Protein AF-A0A0V0QV59-F1 (afdb_monomer)

pLDDT: mean 85.29, std 12.3, range [49.31, 96.0]

Secondary structure (DSSP, 8-state):
-THHHHHHHHHHHHHHHHHHS---HHHHHHHHHHHHHHHHHHHHHHHH----HHHHHHHHHHHHHHHHHHHHHHHH-HHHHHHHHHHHHHHHHHHHHHHHHHHHSTT-TTGGGGTSBPPHHHHHHHT--TT-BHHHHHHHHHHHHHHHHHHHHHHHHH--TT--THHHHHHHHHS-S------HHHHHHHHHHHHHHH-

Structure (mmCIF, N/CA/C/O backbone):
data_AF-A0A0V0QV59-F1
#
_entry.id   AF-A0A0V0QV59-F1
#
loop_
_atom_site.group_PDB
_atom_site.id
_atom_site.type_symbol
_atom_site.label_atom_id
_atom_site.label_alt_id
_atom_site.label_comp_id
_atom_site.label_asym_id
_atom_site.label_entity_id
_atom_site.label_seq_id
_atom_site.pdbx_PDB_ins_code
_atom_site.Cartn_x
_atom_site.Cartn_y
_atom_site.Cartn_z
_atom_site.occupancy
_atom_site.B_iso_or_equiv
_atom_site.auth_seq_id
_atom_site.auth_comp_id
_atom_site.auth_asym_id
_atom_site.auth_atom_id
_atom_site.pdbx_PDB_model_num
ATOM 1 N N . MET A 1 1 ? 5.263 -4.874 3.093 1.00 56.69 1 MET A N 1
ATOM 2 C CA . MET A 1 1 ? 3.911 -5.433 2.876 1.00 56.69 1 MET A CA 1
ATOM 3 C C . MET A 1 1 ? 2.928 -4.511 3.566 1.00 56.69 1 MET A C 1
ATOM 5 O O . MET A 1 1 ? 2.743 -4.615 4.772 1.00 56.69 1 MET A O 1
ATOM 9 N N . ASN A 1 2 ? 2.374 -3.554 2.824 1.00 74.50 2 ASN A N 1
ATOM 10 C CA . ASN A 1 2 ? 1.573 -2.476 3.414 1.00 74.50 2 ASN A CA 1
ATOM 11 C C . ASN A 1 2 ? 0.075 -2.825 3.491 1.00 74.50 2 ASN A C 1
ATOM 13 O O . ASN A 1 2 ? -0.679 -2.081 4.094 1.00 74.50 2 ASN A O 1
ATOM 17 N N . GLY A 1 3 ? -0.358 -3.971 2.947 1.00 83.00 3 GLY A N 1
ATOM 18 C CA . GLY A 1 3 ? -1.772 -4.382 2.962 1.00 83.00 3 GLY A CA 1
ATOM 19 C C . GLY A 1 3 ? -2.282 -4.967 4.286 1.00 83.00 3 GLY A C 1
ATOM 20 O O . GLY A 1 3 ? -3.486 -5.119 4.460 1.00 83.00 3 GLY A O 1
ATOM 21 N N . ILE A 1 4 ? -1.392 -5.296 5.231 1.00 91.19 4 ILE A N 1
ATOM 22 C CA . ILE A 1 4 ? -1.778 -5.868 6.535 1.00 91.19 4 ILE A CA 1
ATOM 23 C C . ILE A 1 4 ? -2.518 -4.835 7.406 1.00 91.19 4 ILE A C 1
ATOM 25 O O . ILE A 1 4 ? -3.569 -5.185 7.948 1.00 91.19 4 ILE A O 1
ATOM 29 N N . PRO A 1 5 ? -2.028 -3.583 7.545 1.00 92.81 5 PRO A N 1
ATOM 30 C CA . PRO A 1 5 ? -2.724 -2.540 8.283 1.00 92.81 5 PRO A CA 1
ATOM 31 C C . PRO A 1 5 ? -4.208 -2.360 7.952 1.00 92.81 5 PRO A C 1
ATOM 33 O O . PRO A 1 5 ? -5.040 -2.510 8.851 1.00 92.81 5 PRO A O 1
ATOM 36 N N . GLY A 1 6 ? -4.537 -2.086 6.685 1.00 91.50 6 GLY A N 1
ATOM 37 C CA . GLY A 1 6 ? -5.918 -1.919 6.226 1.00 91.50 6 GLY A CA 1
ATOM 38 C C . GLY A 1 6 ? -6.774 -3.149 6.525 1.00 91.50 6 GLY A C 1
ATOM 39 O O . GLY A 1 6 ? -7.802 -3.034 7.189 1.00 91.50 6 GLY A O 1
ATOM 40 N N . PHE A 1 7 ? -6.288 -4.344 6.165 1.00 94.38 7 PHE A N 1
ATOM 41 C CA . PHE A 1 7 ? -7.021 -5.599 6.355 1.00 94.38 7 PHE A CA 1
ATOM 42 C C . PHE A 1 7 ? -7.373 -5.854 7.828 1.00 94.38 7 PHE A C 1
ATOM 44 O O . PHE A 1 7 ? -8.525 -6.103 8.181 1.00 94.38 7 PHE A O 1
ATOM 51 N N . ILE A 1 8 ? -6.388 -5.746 8.720 1.00 94.69 8 ILE A N 1
ATOM 52 C CA . ILE A 1 8 ? -6.584 -6.001 10.151 1.00 94.69 8 ILE A CA 1
ATOM 53 C C . ILE A 1 8 ? -7.465 -4.927 10.801 1.00 94.69 8 ILE A C 1
ATOM 55 O O . ILE A 1 8 ? -8.296 -5.246 11.656 1.00 94.69 8 ILE A O 1
ATOM 59 N N . ALA A 1 9 ? -7.314 -3.660 10.406 1.00 91.50 9 ALA A N 1
ATOM 60 C CA . ALA A 1 9 ? -8.179 -2.585 10.882 1.00 91.50 9 ALA A CA 1
ATOM 61 C C . ALA A 1 9 ? -9.638 -2.808 10.446 1.00 91.50 9 ALA A C 1
ATOM 63 O O . ALA A 1 9 ? -10.543 -2.637 11.264 1.00 91.50 9 ALA A O 1
ATOM 64 N N . GLN A 1 10 ? -9.872 -3.279 9.215 1.00 91.75 10 GLN A N 1
ATOM 65 C CA . GLN A 1 10 ? -11.205 -3.657 8.735 1.00 91.75 10 GLN A CA 1
ATOM 66 C C . GLN A 1 10 ? -11.793 -4.810 9.560 1.00 91.75 10 GLN A C 1
ATOM 68 O O . GLN A 1 10 ? -12.958 -4.742 9.943 1.00 91.75 10 GLN A O 1
ATOM 73 N N . VAL A 1 11 ? -11.009 -5.858 9.851 1.00 91.81 11 VAL A N 1
ATOM 74 C CA . VAL A 1 11 ? -11.476 -7.028 10.618 1.00 91.81 11 VAL A CA 1
ATOM 75 C C . VAL A 1 11 ? -11.883 -6.594 12.021 1.00 91.81 11 VAL A C 1
ATOM 77 O O . VAL A 1 11 ? -12.972 -6.923 12.485 1.00 91.81 11 VAL A O 1
ATOM 80 N N . ASN A 1 12 ? -11.054 -5.781 12.675 1.00 88.81 12 ASN A N 1
ATOM 81 C CA . ASN A 1 12 ? -11.378 -5.203 13.976 1.00 88.81 12 ASN A CA 1
ATOM 82 C C . ASN A 1 12 ? -12.614 -4.301 13.922 1.00 88.81 12 ASN A C 1
ATOM 84 O O . ASN A 1 12 ? -13.453 -4.350 14.824 1.00 88.81 12 ASN A O 1
ATOM 88 N N . GLY A 1 13 ? -12.748 -3.505 12.860 1.00 86.00 13 GLY A N 1
ATOM 89 C CA . GLY A 1 13 ? -13.933 -2.696 12.606 1.00 86.00 13 GLY A CA 1
ATOM 90 C C . GLY A 1 13 ? -15.198 -3.549 12.487 1.00 86.00 13 GLY A C 1
ATOM 91 O O . GLY A 1 13 ? -16.207 -3.270 13.131 1.00 86.00 13 GLY A O 1
ATOM 92 N N . HIS A 1 14 ? -15.114 -4.644 11.735 1.00 88.06 14 HIS A N 1
ATOM 93 C CA . HIS A 1 14 ? -16.203 -5.590 11.532 1.00 88.06 14 HIS A CA 1
ATOM 94 C C . HIS A 1 14 ? -16.615 -6.287 12.836 1.00 88.06 14 HIS A C 1
ATOM 96 O O . HIS A 1 14 ? -17.792 -6.277 13.191 1.00 88.06 14 HIS A O 1
ATOM 102 N N . LEU A 1 15 ? -15.658 -6.818 13.604 1.00 87.25 15 LEU A N 1
ATOM 103 C CA . LEU A 1 15 ? -15.931 -7.469 14.892 1.00 87.25 15 LEU A CA 1
ATOM 104 C C . LEU A 1 15 ? -16.593 -6.512 15.892 1.00 87.25 15 LEU A C 1
ATOM 106 O O . LEU A 1 15 ? -17.548 -6.881 16.573 1.00 87.25 15 LEU A O 1
ATOM 110 N N . ARG A 1 16 ? -16.131 -5.259 15.955 1.00 80.12 16 ARG A N 1
ATOM 111 C CA . ARG A 1 16 ? -16.754 -4.222 16.790 1.00 80.12 16 ARG A CA 1
ATOM 112 C C . ARG A 1 16 ? -18.160 -3.863 16.311 1.00 80.12 16 ARG A C 1
ATOM 114 O O . ARG A 1 16 ? -19.027 -3.644 17.151 1.00 80.12 16 ARG A O 1
ATOM 121 N N . ALA A 1 17 ? -18.403 -3.806 14.999 1.00 80.56 17 ALA A N 1
ATOM 122 C CA . ALA A 1 17 ? -19.736 -3.554 14.454 1.00 80.56 17 ALA A CA 1
ATOM 123 C C . ALA A 1 17 ? -20.731 -4.651 14.865 1.00 80.56 17 ALA A C 1
ATOM 125 O O . ALA A 1 17 ? -21.840 -4.322 15.283 1.00 80.56 17 ALA A O 1
ATOM 126 N N . LEU A 1 18 ? -20.305 -5.920 14.825 1.00 81.81 18 LEU A N 1
ATOM 127 C CA . LEU A 1 18 ? -21.095 -7.064 15.292 1.00 81.81 18 LEU A CA 1
ATOM 128 C C . LEU A 1 18 ? -21.363 -7.012 16.803 1.00 81.81 18 LEU A C 1
ATOM 130 O O . LEU A 1 18 ? -22.472 -7.308 17.235 1.00 81.81 18 LEU A O 1
ATOM 134 N N . ALA A 1 19 ? -20.361 -6.639 17.604 1.00 82.62 19 ALA A N 1
ATOM 135 C CA . ALA A 1 19 ? -20.449 -6.694 19.063 1.00 82.62 19 ALA A CA 1
ATOM 136 C C . ALA A 1 19 ? -21.134 -5.476 19.710 1.00 82.62 19 ALA A C 1
ATOM 138 O O . ALA A 1 19 ? -21.762 -5.618 20.755 1.00 82.62 19 ALA A O 1
ATOM 139 N N . LEU A 1 20 ? -20.972 -4.275 19.143 1.00 69.50 20 LEU A N 1
ATOM 140 C CA . LEU A 1 20 ? -21.318 -3.006 19.802 1.00 69.50 20 LEU A CA 1
ATOM 141 C C . LEU A 1 20 ? -22.234 -2.095 18.970 1.00 69.50 20 LEU A C 1
ATOM 143 O O . LEU A 1 20 ? -22.587 -1.018 19.444 1.00 69.50 20 LEU A O 1
ATOM 147 N N . THR A 1 21 ? -22.616 -2.485 17.745 1.00 58.16 21 THR A N 1
ATOM 148 C CA . THR A 1 21 ? -23.468 -1.691 16.831 1.00 58.16 21 THR A CA 1
ATOM 149 C C . THR A 1 21 ? -23.003 -0.231 16.693 1.00 58.16 21 THR A C 1
ATOM 151 O O . THR A 1 21 ? -23.627 0.688 17.220 1.00 58.16 21 THR A O 1
ATOM 154 N N . GLY A 1 22 ? -21.877 0.024 16.013 1.00 55.38 22 GLY A N 1
ATOM 155 C CA . GLY A 1 22 ? -21.308 1.384 16.027 1.00 55.38 22 GLY A CA 1
ATOM 156 C C . GLY A 1 22 ? -20.381 1.810 14.895 1.00 55.38 22 GLY A C 1
ATOM 157 O O . GLY A 1 22 ? -20.281 3.014 14.667 1.00 55.38 22 GLY A O 1
ATOM 158 N N . ILE A 1 23 ? -19.748 0.886 14.167 1.00 61.88 23 ILE A N 1
ATOM 159 C CA . ILE A 1 23 ? -18.812 1.254 13.095 1.00 61.88 23 ILE A CA 1
ATOM 160 C C . ILE A 1 23 ? -19.538 1.336 11.756 1.00 61.88 23 ILE A C 1
ATOM 162 O O . ILE A 1 23 ? -20.274 0.423 11.381 1.00 61.88 23 ILE A O 1
ATOM 166 N N . ASP A 1 24 ? -19.316 2.451 11.062 1.00 67.00 24 ASP A N 1
ATOM 167 C CA . ASP A 1 24 ? -19.898 2.737 9.758 1.00 67.00 24 ASP A CA 1
ATOM 168 C C . ASP A 1 24 ? -19.394 1.745 8.699 1.00 67.00 24 ASP A C 1
ATOM 170 O O . ASP A 1 24 ? -18.188 1.496 8.569 1.00 67.00 24 ASP A O 1
ATOM 174 N N . ARG A 1 25 ? -20.333 1.189 7.927 1.00 69.62 25 ARG A N 1
ATOM 175 C CA . ARG A 1 25 ? -20.072 0.292 6.791 1.00 69.62 25 ARG A CA 1
ATOM 176 C C . ARG A 1 25 ? -19.072 0.917 5.820 1.00 69.62 25 ARG A C 1
ATOM 178 O O . ARG A 1 25 ? -18.219 0.211 5.283 1.00 69.62 25 ARG A O 1
ATOM 185 N N . ASP A 1 26 ? -19.163 2.229 5.639 1.00 76.00 26 ASP A N 1
ATOM 186 C CA . ASP A 1 26 ? -18.320 2.987 4.723 1.00 76.00 26 ASP A CA 1
ATOM 187 C C . ASP A 1 26 ? -16.841 2.970 5.164 1.00 76.00 26 ASP A C 1
ATOM 189 O O . ASP A 1 26 ? -15.959 2.786 4.330 1.00 76.00 26 ASP A O 1
ATOM 193 N N . LEU A 1 27 ? -16.533 3.065 6.467 1.00 81.69 27 LEU A N 1
ATOM 194 C CA . LEU A 1 27 ? -15.142 3.009 6.948 1.00 81.69 27 LEU A CA 1
ATOM 195 C C . LEU A 1 27 ? -14.509 1.629 6.716 1.00 81.69 27 LEU A C 1
ATOM 197 O O . LEU A 1 27 ? -13.349 1.542 6.316 1.00 81.69 27 LEU A O 1
ATOM 201 N N . ILE A 1 28 ? -15.268 0.551 6.944 1.00 85.94 28 ILE A N 1
ATOM 202 C CA . ILE A 1 28 ? -14.800 -0.821 6.685 1.00 85.94 28 ILE A CA 1
ATOM 203 C C . ILE A 1 28 ? -14.493 -1.001 5.197 1.00 85.94 28 ILE A C 1
ATOM 205 O O . ILE A 1 28 ? -13.459 -1.572 4.860 1.00 85.94 28 ILE A O 1
ATOM 209 N N . TYR A 1 29 ? -15.358 -0.482 4.321 1.00 85.62 29 TYR A N 1
ATOM 210 C CA . TYR A 1 29 ? -15.143 -0.505 2.877 1.00 85.62 29 TYR A CA 1
ATOM 211 C C . TYR A 1 29 ? -13.821 0.175 2.497 1.00 85.62 29 TYR A C 1
ATOM 213 O O . TYR A 1 29 ? -12.998 -0.424 1.817 1.00 85.62 29 TYR A O 1
ATOM 221 N N . TYR A 1 30 ? -13.557 1.376 3.009 1.00 86.94 30 TYR A N 1
ATOM 222 C CA . TYR A 1 30 ? -12.321 2.105 2.716 1.00 86.94 30 TYR A CA 1
ATOM 223 C C . TYR A 1 30 ? -11.047 1.405 3.217 1.00 86.94 30 TYR A C 1
ATOM 225 O O . TYR A 1 30 ? -10.026 1.418 2.534 1.00 86.94 30 TYR A O 1
ATOM 233 N N . LEU A 1 31 ? -11.100 0.751 4.381 1.00 89.88 31 LEU A N 1
ATOM 234 C CA . LEU A 1 31 ? -9.984 -0.058 4.892 1.00 89.88 31 LEU A CA 1
ATOM 235 C C . LEU A 1 31 ? -9.747 -1.321 4.051 1.00 89.88 31 LEU A C 1
ATOM 237 O O . LEU A 1 31 ? -8.605 -1.756 3.892 1.00 89.88 31 LEU A O 1
ATOM 241 N N . GLN A 1 32 ? -10.816 -1.886 3.488 1.00 89.69 32 GLN A N 1
ATOM 242 C CA . GLN A 1 32 ? -10.729 -2.993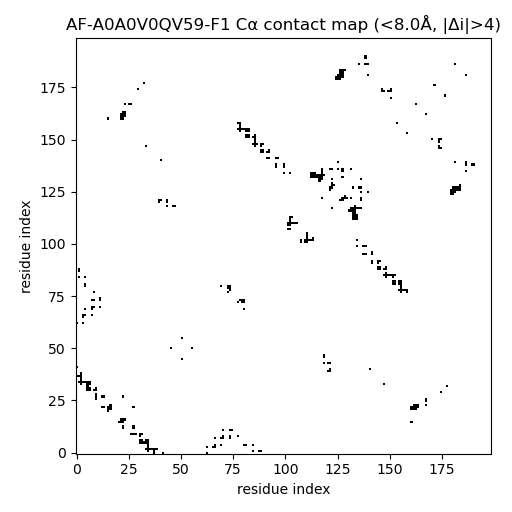 2.543 1.00 89.69 32 GLN A CA 1
ATOM 243 C C . GLN A 1 32 ? -10.120 -2.557 1.213 1.00 89.69 32 GLN A C 1
ATOM 245 O O . GLN A 1 32 ? -9.246 -3.248 0.698 1.00 89.69 32 GLN A O 1
ATOM 250 N N . GLU A 1 33 ? -10.529 -1.406 0.680 1.00 87.50 33 GLU A N 1
ATOM 251 C CA . GLU A 1 33 ? -9.941 -0.829 -0.534 1.00 87.50 33 GLU A CA 1
ATOM 252 C C . GLU A 1 33 ? -8.438 -0.565 -0.361 1.00 87.50 33 GLU A C 1
ATOM 254 O O . GLU A 1 33 ? -7.646 -0.892 -1.243 1.00 87.50 33 GLU A O 1
ATOM 259 N N . GLU A 1 34 ? -8.016 -0.060 0.805 1.00 90.19 34 GLU A N 1
ATOM 260 C CA . GLU A 1 34 ? -6.594 0.066 1.148 1.00 90.19 34 GLU A CA 1
ATOM 261 C C . GLU A 1 34 ? -5.868 -1.289 1.053 1.00 90.19 34 GLU A C 1
ATOM 263 O O . GLU A 1 34 ? -4.820 -1.397 0.411 1.00 90.19 34 GLU A O 1
ATOM 268 N N . ALA A 1 35 ? -6.427 -2.342 1.656 1.00 92.00 35 ALA A N 1
ATOM 269 C CA . ALA A 1 35 ? -5.827 -3.674 1.637 1.00 92.00 35 ALA A CA 1
ATOM 270 C C . ALA A 1 35 ? -5.765 -4.279 0.223 1.00 92.00 35 ALA A C 1
ATOM 272 O O . ALA A 1 35 ? -4.733 -4.832 -0.173 1.00 92.00 35 ALA A O 1
ATOM 273 N N . GLU A 1 36 ? -6.848 -4.155 -0.546 1.00 89.75 36 GLU A N 1
ATOM 274 C CA . GLU A 1 36 ? -6.948 -4.650 -1.919 1.00 89.75 36 GLU A CA 1
ATOM 275 C C . GLU A 1 36 ? -5.969 -3.935 -2.851 1.00 89.75 36 GLU A C 1
ATOM 277 O O 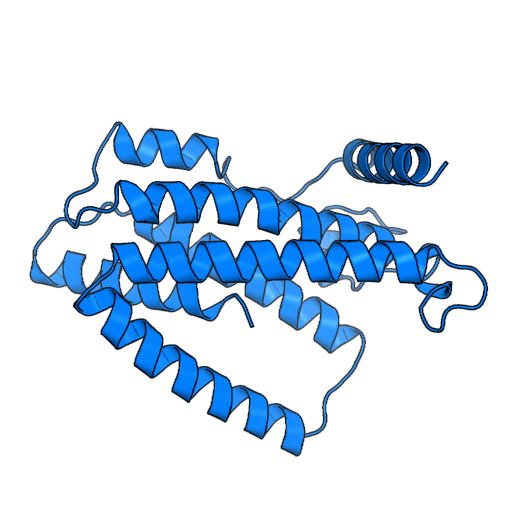. GLU A 1 36 ? -5.271 -4.589 -3.629 1.00 89.75 36 GLU A O 1
ATOM 282 N N . ASN A 1 37 ? -5.822 -2.616 -2.715 1.00 90.56 37 ASN A N 1
ATOM 283 C CA . ASN A 1 37 ? -4.856 -1.845 -3.487 1.00 90.56 37 ASN A CA 1
ATOM 284 C C . ASN A 1 37 ? -3.419 -2.356 -3.270 1.00 90.56 37 ASN A C 1
ATOM 286 O O . ASN A 1 37 ? -2.704 -2.664 -4.227 1.00 90.56 37 ASN A O 1
ATOM 290 N N . GLN A 1 38 ? -3.019 -2.564 -2.014 1.00 90.88 38 GLN A N 1
ATOM 291 C CA . GLN A 1 38 ? -1.689 -3.092 -1.695 1.00 90.88 38 GLN A CA 1
ATOM 292 C C . GLN A 1 38 ? -1.503 -4.550 -2.147 1.00 90.88 38 GLN A C 1
ATOM 294 O O . GLN A 1 38 ? -0.383 -4.968 -2.462 1.00 90.88 38 GLN A O 1
ATOM 299 N N . ARG A 1 39 ? -2.582 -5.345 -2.212 1.00 90.81 39 ARG A N 1
ATOM 300 C CA . ARG A 1 39 ? -2.552 -6.700 -2.784 1.00 90.81 39 ARG A CA 1
ATOM 301 C C . ARG A 1 39 ? -2.291 -6.659 -4.289 1.00 90.81 39 ARG A C 1
ATOM 303 O O . ARG A 1 39 ? -1.513 -7.476 -4.779 1.00 90.81 39 ARG A O 1
ATOM 310 N N . VAL A 1 40 ? -2.880 -5.706 -5.012 1.00 90.31 40 VAL A N 1
ATOM 311 C CA . VAL A 1 40 ? -2.593 -5.498 -6.440 1.00 90.31 40 VAL A CA 1
ATOM 312 C C . VAL A 1 40 ? -1.129 -5.120 -6.652 1.00 90.31 40 VAL A C 1
ATOM 314 O O . VAL A 1 40 ? -0.504 -5.676 -7.556 1.00 90.31 40 VAL A O 1
ATOM 317 N N . HIS A 1 41 ? -0.540 -4.269 -5.800 1.00 90.88 41 HIS A N 1
ATOM 318 C CA . HIS A 1 41 ? 0.901 -3.964 -5.868 1.00 90.88 41 HIS A CA 1
ATOM 319 C C . HIS A 1 41 ? 1.733 -5.240 -5.744 1.00 90.88 41 HIS A C 1
ATOM 321 O O . HIS A 1 41 ? 2.584 -5.510 -6.588 1.00 90.88 41 HIS A O 1
ATOM 327 N N . LEU A 1 42 ? 1.449 -6.065 -4.731 1.00 90.62 42 LEU A N 1
ATOM 328 C CA . LEU A 1 42 ? 2.152 -7.329 -4.517 1.00 90.62 42 LEU A CA 1
ATOM 329 C C . LEU A 1 42 ? 2.050 -8.255 -5.736 1.00 90.62 42 LEU A C 1
ATOM 331 O O . LEU A 1 42 ? 3.072 -8.760 -6.191 1.00 90.62 42 LEU A O 1
ATOM 335 N N . ILE A 1 43 ? 0.844 -8.476 -6.263 1.00 90.44 43 ILE A N 1
ATOM 336 C CA . ILE A 1 43 ? 0.633 -9.379 -7.406 1.00 90.44 43 ILE A CA 1
ATOM 337 C C . ILE A 1 43 ? 1.345 -8.853 -8.654 1.00 90.44 43 ILE A C 1
ATOM 339 O O . ILE A 1 43 ? 2.003 -9.628 -9.339 1.00 90.44 43 ILE A O 1
ATOM 343 N N . SER A 1 44 ? 1.315 -7.538 -8.881 1.00 91.25 44 SER A N 1
ATOM 344 C CA . SER A 1 44 ? 2.047 -6.894 -9.978 1.00 91.25 44 SER A CA 1
ATOM 345 C C . SER A 1 44 ? 3.544 -7.221 -9.929 1.00 91.25 44 SER A C 1
ATOM 347 O O . SER A 1 44 ? 4.139 -7.587 -10.935 1.00 91.25 44 SER A O 1
ATOM 349 N N . TYR A 1 45 ? 4.167 -7.165 -8.749 1.00 90.38 45 TYR A N 1
ATOM 350 C CA . TYR A 1 45 ? 5.585 -7.514 -8.611 1.00 90.38 45 TYR A CA 1
ATOM 351 C C . TYR A 1 45 ? 5.861 -9.022 -8.698 1.00 90.38 45 TYR A C 1
ATOM 353 O O . TYR A 1 45 ? 6.935 -9.418 -9.153 1.00 90.38 45 TYR A O 1
ATOM 361 N N . LEU A 1 46 ? 4.916 -9.871 -8.284 1.00 89.19 46 LEU A N 1
ATOM 362 C CA . LEU A 1 46 ? 5.041 -11.326 -8.420 1.00 89.19 46 LEU A CA 1
ATOM 363 C C . LEU A 1 46 ? 4.996 -11.780 -9.883 1.00 89.19 46 LEU A C 1
ATOM 365 O O . LEU A 1 46 ? 5.672 -12.752 -10.221 1.00 89.19 46 LEU A O 1
ATOM 369 N N . ASP A 1 47 ? 4.261 -11.065 -10.738 1.00 88.00 47 ASP A N 1
ATOM 370 C CA . ASP A 1 47 ? 4.243 -11.311 -12.185 1.00 88.00 47 ASP A CA 1
ATOM 371 C C . ASP A 1 47 ? 5.605 -11.014 -12.835 1.00 88.00 47 ASP A C 1
ATOM 373 O O . ASP A 1 47 ? 5.981 -11.671 -13.803 1.00 88.00 47 ASP A O 1
ATOM 377 N N . LEU A 1 48 ? 6.378 -10.073 -12.280 1.00 87.88 48 LEU A N 1
ATOM 378 C CA . LEU A 1 48 ? 7.727 -9.747 -12.762 1.00 87.88 48 LEU A CA 1
ATOM 379 C C . LEU A 1 48 ? 8.779 -10.741 -12.286 1.00 87.88 48 LEU A C 1
ATOM 381 O O . LEU A 1 48 ? 9.746 -11.034 -12.988 1.00 87.88 48 LEU A O 1
ATOM 385 N N . LYS A 1 49 ? 8.626 -11.247 -11.062 1.00 86.88 49 LYS A N 1
ATOM 386 C CA . LYS A 1 49 ? 9.591 -12.164 -10.469 1.00 86.88 49 LYS A CA 1
ATOM 387 C C . LYS A 1 49 ? 8.890 -13.186 -9.607 1.00 86.88 49 LYS A C 1
ATOM 389 O O . LYS A 1 49 ? 8.318 -12.858 -8.573 1.00 86.88 49 LYS A O 1
ATOM 394 N N . ASN A 1 50 ? 9.059 -14.451 -9.971 1.00 86.69 50 ASN A N 1
ATOM 395 C CA . ASN A 1 50 ? 8.547 -15.559 -9.187 1.00 86.69 50 ASN A CA 1
ATOM 396 C C . ASN A 1 50 ? 9.485 -15.862 -7.995 1.00 86.69 50 ASN A C 1
ATOM 398 O O . ASN A 1 50 ? 10.608 -16.331 -8.208 1.00 86.69 50 ASN A O 1
ATOM 402 N N . PRO A 1 51 ? 9.075 -15.609 -6.738 1.00 88.50 51 PRO A N 1
ATOM 403 C CA . PRO A 1 51 ? 9.913 -15.900 -5.584 1.00 88.50 51 PRO A CA 1
ATOM 404 C C . PRO A 1 51 ? 9.984 -17.400 -5.284 1.00 88.50 51 PRO A C 1
ATOM 406 O O . PRO A 1 51 ? 9.012 -18.139 -5.474 1.00 88.50 51 PRO A O 1
ATOM 409 N N . SER A 1 52 ? 11.114 -17.830 -4.714 1.00 93.38 52 SER A N 1
ATOM 410 C CA . SER A 1 52 ? 11.316 -19.209 -4.260 1.00 93.38 52 SER A CA 1
ATOM 411 C C . SER A 1 52 ? 10.326 -19.610 -3.159 1.00 93.38 52 SER A C 1
ATOM 413 O O . SER A 1 52 ? 9.808 -18.767 -2.422 1.00 93.38 52 SER A O 1
ATOM 415 N N . GLN A 1 53 ? 10.088 -20.916 -3.004 1.00 92.69 53 GLN A N 1
ATOM 416 C CA . GLN A 1 53 ? 9.214 -21.448 -1.949 1.00 92.69 53 GLN A CA 1
ATOM 417 C C . GLN A 1 53 ? 9.671 -21.018 -0.550 1.00 92.69 53 GLN A C 1
ATOM 419 O O . GLN A 1 53 ? 8.848 -20.620 0.266 1.00 92.69 53 GLN A O 1
ATOM 424 N N . PHE A 1 54 ? 10.984 -21.008 -0.302 1.00 94.56 54 PHE A N 1
ATOM 425 C CA . PHE A 1 54 ? 11.542 -20.526 0.960 1.00 94.56 54 PHE A CA 1
ATOM 426 C C . PHE A 1 54 ? 11.186 -19.056 1.224 1.00 94.56 54 PHE A C 1
ATOM 428 O O . PHE A 1 54 ? 10.707 -18.717 2.306 1.00 94.56 54 PHE A O 1
ATOM 435 N N . PHE A 1 55 ? 11.348 -18.184 0.223 1.00 91.88 55 PHE A N 1
ATOM 436 C CA . PHE A 1 55 ? 10.997 -16.770 0.362 1.00 91.88 55 PHE A CA 1
ATOM 437 C C . PHE A 1 55 ? 9.494 -16.575 0.599 1.00 91.88 55 PHE A C 1
ATOM 439 O O . PHE A 1 55 ? 9.100 -15.783 1.451 1.00 91.88 55 PHE A O 1
ATOM 446 N N . ARG A 1 56 ? 8.645 -17.347 -0.090 1.00 91.56 56 ARG A N 1
ATOM 447 C CA . ARG A 1 56 ? 7.190 -17.350 0.133 1.00 91.56 56 ARG A CA 1
ATOM 448 C C . ARG A 1 56 ? 6.833 -17.760 1.567 1.00 91.56 56 ARG A C 1
ATOM 450 O O . ARG A 1 56 ? 6.006 -17.100 2.189 1.00 91.56 56 ARG A O 1
ATOM 457 N N . SER A 1 57 ? 7.483 -18.783 2.123 1.00 94.00 57 SER A N 1
ATOM 458 C CA . SER A 1 57 ? 7.279 -19.188 3.522 1.00 94.00 57 SER A CA 1
ATOM 459 C C . SER A 1 57 ? 7.683 -18.087 4.507 1.00 94.00 57 SER A C 1
ATOM 461 O O . SER A 1 57 ? 6.946 -17.809 5.452 1.00 94.00 57 SER A O 1
ATOM 463 N N . MET A 1 58 ? 8.804 -17.403 4.256 1.00 94.06 58 MET A N 1
ATOM 464 C CA . MET A 1 58 ? 9.244 -16.263 5.071 1.00 94.06 58 MET A CA 1
ATOM 465 C C . MET A 1 58 ? 8.249 -15.098 5.025 1.00 94.06 58 MET A C 1
ATOM 467 O O . MET A 1 58 ? 7.960 -14.486 6.055 1.00 94.06 58 MET A O 1
ATOM 471 N N . ILE A 1 59 ? 7.682 -14.812 3.851 1.00 90.94 59 ILE A N 1
ATOM 472 C CA . ILE A 1 59 ? 6.617 -13.816 3.677 1.00 90.94 59 ILE A CA 1
ATOM 473 C C . ILE A 1 59 ? 5.398 -14.177 4.530 1.00 90.94 59 ILE A C 1
ATOM 475 O O . ILE A 1 59 ? 4.903 -13.328 5.267 1.00 90.94 59 ILE A O 1
ATOM 479 N N . ILE A 1 60 ? 4.920 -15.422 4.463 1.00 92.25 60 ILE A N 1
ATOM 480 C CA . ILE A 1 60 ? 3.746 -15.870 5.229 1.00 92.25 60 ILE A CA 1
ATOM 481 C C . ILE A 1 60 ? 4.006 -15.744 6.732 1.00 92.25 60 ILE A C 1
ATOM 483 O O . ILE A 1 60 ? 3.178 -15.190 7.457 1.00 92.25 60 ILE A O 1
ATOM 487 N N . PHE A 1 61 ? 5.164 -16.213 7.197 1.00 94.75 61 PHE A N 1
ATOM 488 C CA . PHE A 1 61 ? 5.531 -16.155 8.609 1.00 94.75 61 PHE A CA 1
ATOM 489 C C . PHE A 1 61 ? 5.614 -14.711 9.121 1.00 94.75 61 PHE A C 1
ATOM 491 O O . PHE A 1 61 ? 4.947 -14.356 10.094 1.00 94.75 61 PHE A O 1
ATOM 498 N N . SER A 1 62 ? 6.374 -13.856 8.431 1.00 93.44 62 SER A N 1
ATOM 499 C CA . SER A 1 62 ? 6.521 -12.441 8.796 1.00 93.44 62 SER A CA 1
ATOM 500 C C . SER A 1 62 ? 5.195 -11.680 8.743 1.00 93.44 62 SER A C 1
ATOM 502 O O . SER A 1 62 ? 4.909 -10.898 9.647 1.00 93.44 62 SER A O 1
ATOM 504 N N . SER A 1 63 ? 4.346 -11.963 7.750 1.00 92.19 63 SER A N 1
ATOM 505 C CA . SER A 1 63 ? 3.005 -11.373 7.640 1.00 92.19 63 SER A CA 1
ATOM 506 C C . SER A 1 63 ? 2.093 -11.799 8.782 1.00 92.19 63 SER A C 1
ATOM 508 O O . SER A 1 63 ? 1.371 -10.972 9.329 1.00 92.19 63 SER A O 1
ATOM 510 N N . SER A 1 64 ? 2.139 -13.076 9.166 1.00 93.75 64 SER A N 1
ATOM 511 C CA . SER A 1 64 ? 1.339 -13.612 10.272 1.00 93.75 64 SER A CA 1
ATOM 512 C C . SER A 1 64 ? 1.746 -12.969 11.594 1.00 93.75 64 SER A C 1
ATOM 514 O O . SER A 1 64 ? 0.896 -12.521 12.362 1.00 93.75 64 SER A O 1
ATOM 516 N N . PHE A 1 65 ? 3.056 -12.852 11.821 1.00 94.75 65 PHE A N 1
ATOM 517 C CA . PHE A 1 65 ? 3.610 -12.164 12.978 1.00 94.75 65 PHE A CA 1
ATOM 518 C C . PHE A 1 65 ? 3.180 -10.692 12.995 1.00 94.75 65 PHE A C 1
ATOM 520 O O . PHE A 1 65 ? 2.538 -10.251 13.945 1.00 94.75 65 PHE A O 1
ATOM 527 N N . GLN A 1 66 ? 3.445 -9.939 11.923 1.00 92.94 66 GLN A N 1
ATOM 528 C CA . GLN A 1 66 ? 3.061 -8.528 11.823 1.00 92.94 66 GLN A CA 1
ATOM 529 C C . GLN A 1 66 ? 1.551 -8.328 12.013 1.00 92.94 66 GLN A C 1
ATOM 531 O O . GLN A 1 66 ? 1.141 -7.422 12.739 1.00 92.94 66 GLN A O 1
ATOM 536 N N . GLY A 1 67 ? 0.729 -9.182 11.399 1.00 94.38 67 GLY A N 1
ATOM 537 C CA . GLY A 1 67 ? -0.726 -9.149 11.518 1.00 94.38 67 GLY A CA 1
ATOM 538 C C . GLY A 1 67 ? -1.199 -9.341 12.953 1.00 94.38 67 GLY A C 1
ATOM 539 O O . GLY A 1 67 ? -2.037 -8.572 13.417 1.00 94.38 67 GLY A O 1
ATOM 540 N N . PHE A 1 68 ? -0.616 -10.293 13.687 1.00 95.62 68 PHE A N 1
ATOM 541 C CA . PHE A 1 68 ? -0.945 -10.530 15.092 1.00 95.62 68 PHE A CA 1
ATOM 542 C C . PHE A 1 68 ? -0.651 -9.308 15.978 1.00 95.62 68 PHE A C 1
ATOM 544 O O . PHE A 1 68 ? -1.529 -8.849 16.709 1.00 95.62 68 PHE A O 1
ATOM 551 N N . PHE A 1 69 ? 0.545 -8.717 15.882 1.00 94.69 69 PHE A N 1
ATOM 552 C CA . PHE A 1 69 ? 0.875 -7.523 16.675 1.00 94.69 69 PHE A CA 1
ATOM 553 C C . PHE A 1 69 ? 0.021 -6.320 16.286 1.00 94.69 69 PHE A C 1
ATOM 555 O O . PHE A 1 69 ? -0.464 -5.593 17.155 1.00 94.69 69 PHE A O 1
ATOM 562 N N . TYR A 1 70 ? -0.205 -6.118 14.988 1.00 94.81 70 TYR A N 1
ATOM 563 C CA . TYR A 1 70 ? -1.030 -5.017 14.510 1.00 94.81 70 TYR A CA 1
ATOM 564 C C . TYR A 1 70 ? -2.502 -5.178 14.925 1.00 94.81 70 TYR A C 1
ATOM 566 O O . TYR A 1 70 ? -3.171 -4.187 15.221 1.00 94.81 70 TYR A O 1
ATOM 574 N N . PHE A 1 71 ? -2.995 -6.416 15.024 1.00 94.94 71 PHE A N 1
ATOM 575 C CA . PHE A 1 71 ? -4.324 -6.726 15.550 1.00 94.94 71 PHE A CA 1
ATOM 576 C C . PHE A 1 71 ? -4.461 -6.300 17.011 1.00 94.94 71 PHE A C 1
ATOM 578 O O . PHE A 1 71 ? -5.396 -5.568 17.337 1.00 94.94 71 PHE A O 1
ATOM 585 N N . LEU A 1 72 ? -3.494 -6.661 17.865 1.00 95.69 72 LEU A N 1
ATOM 586 C CA . LEU A 1 72 ? -3.470 -6.231 19.267 1.00 95.69 72 LEU A CA 1
ATOM 587 C C . LEU A 1 72 ? -3.397 -4.703 19.388 1.00 95.69 72 LEU A C 1
ATOM 589 O O . LEU A 1 72 ? -4.179 -4.105 20.129 1.00 95.69 72 LEU A O 1
ATOM 593 N N . ILE A 1 73 ? -2.519 -4.055 18.615 1.00 94.94 73 ILE A N 1
ATOM 594 C CA . ILE A 1 73 ? -2.418 -2.589 18.584 1.00 94.94 73 ILE A CA 1
ATOM 595 C C . ILE A 1 73 ? -3.765 -1.965 18.212 1.00 94.94 73 ILE A C 1
ATOM 597 O O . ILE A 1 73 ? -4.180 -1.019 18.868 1.00 94.94 73 ILE A O 1
ATOM 601 N N . ASN A 1 74 ? -4.485 -2.488 17.219 1.00 90.94 74 ASN A N 1
ATOM 602 C CA . ASN A 1 74 ? -5.779 -1.923 16.829 1.00 90.94 74 ASN A CA 1
ATOM 603 C C . ASN A 1 74 ? -6.907 -2.155 17.845 1.00 90.94 74 ASN A C 1
ATOM 605 O O . ASN A 1 74 ? -7.857 -1.370 17.913 1.00 90.94 74 ASN A O 1
ATOM 609 N N . ILE A 1 75 ? -6.831 -3.216 18.649 1.00 90.44 75 ILE A N 1
ATOM 610 C CA . ILE A 1 75 ? -7.790 -3.433 19.736 1.00 90.44 75 ILE A CA 1
ATOM 611 C C . ILE A 1 75 ? -7.586 -2.392 20.838 1.00 90.44 75 ILE A C 1
ATOM 613 O O . ILE A 1 75 ? -8.550 -1.737 21.244 1.00 90.44 75 ILE A O 1
ATOM 617 N N . PHE A 1 76 ? -6.347 -2.226 21.304 1.00 91.94 76 PHE A N 1
ATOM 618 C CA . PHE A 1 76 ? -6.049 -1.400 22.476 1.00 91.94 76 PHE A CA 1
ATOM 619 C C . PHE A 1 76 ? -5.798 0.074 22.137 1.00 91.94 76 PHE A C 1
ATOM 621 O O . PHE A 1 76 ? -6.158 0.961 22.904 1.00 91.94 76 PHE A O 1
ATOM 628 N N . MET A 1 77 ? -5.185 0.351 20.987 1.00 93.44 77 MET A N 1
ATOM 629 C CA . MET A 1 77 ? -4.709 1.671 20.565 1.00 93.44 77 MET A CA 1
ATOM 630 C C . MET A 1 77 ? -4.937 1.901 19.054 1.00 93.44 77 MET A C 1
ATOM 632 O O . MET A 1 77 ? -3.979 2.093 18.301 1.00 93.44 77 MET A O 1
ATOM 636 N N . PRO A 1 78 ? -6.193 1.938 18.571 1.00 91.00 78 PRO A N 1
ATOM 637 C CA . PRO A 1 78 ? -6.493 2.049 17.136 1.00 91.00 78 PRO A CA 1
ATOM 638 C C . PRO A 1 78 ? -5.900 3.303 16.477 1.00 91.00 78 PRO A C 1
ATOM 640 O O . PRO A 1 78 ? -5.342 3.231 15.383 1.00 91.00 78 PRO A O 1
ATOM 643 N N . LYS A 1 79 ? -5.904 4.445 17.180 1.00 93.62 79 LYS A N 1
ATOM 644 C CA . LYS A 1 79 ? -5.235 5.677 16.722 1.00 93.62 79 LYS A CA 1
ATOM 645 C C . LYS A 1 79 ? -3.737 5.473 16.473 1.00 93.62 79 LYS A C 1
ATOM 647 O O . LYS A 1 79 ? -3.198 5.995 15.502 1.00 93.62 79 LYS A O 1
ATOM 652 N N . LEU A 1 80 ? -3.057 4.709 17.333 1.00 95.44 80 LEU A N 1
ATOM 653 C CA . LEU A 1 80 ? -1.644 4.381 17.141 1.00 95.44 80 LEU A CA 1
ATOM 654 C C . LEU A 1 80 ? -1.454 3.470 15.924 1.00 95.44 80 LEU A C 1
ATOM 656 O O . LEU A 1 80 ? -0.533 3.707 15.149 1.00 95.44 80 LEU A O 1
ATOM 660 N N . GLY A 1 81 ? -2.341 2.489 15.725 1.00 95.00 81 GLY A N 1
ATOM 661 C CA . GLY A 1 81 ? -2.346 1.634 14.534 1.00 95.00 81 GLY A CA 1
ATOM 662 C C . GLY A 1 81 ? -2.352 2.454 13.241 1.00 95.00 81 GLY A C 1
ATOM 663 O O . GLY A 1 81 ? -1.444 2.320 12.424 1.00 95.00 81 GLY A O 1
ATOM 664 N N . HIS A 1 82 ? -3.291 3.393 13.111 1.00 94.81 82 HIS A N 1
ATOM 665 C CA . HIS A 1 82 ? -3.364 4.274 11.942 1.00 94.81 82 HIS A CA 1
ATOM 666 C C . HIS A 1 82 ? -2.136 5.188 11.788 1.00 94.81 82 HIS A C 1
ATOM 668 O O . HIS A 1 82 ? -1.628 5.353 10.681 1.00 94.81 82 HIS A O 1
ATOM 674 N N . LYS A 1 83 ? -1.564 5.714 12.879 1.00 95.81 83 LYS A N 1
ATOM 675 C CA . LYS A 1 83 ? -0.291 6.463 12.805 1.00 95.81 83 LYS A CA 1
ATOM 676 C C . LYS A 1 83 ? 0.869 5.597 12.301 1.00 95.81 83 LYS A C 1
ATOM 678 O O . LYS A 1 83 ? 1.681 6.063 11.505 1.00 95.81 83 LYS A O 1
ATOM 683 N N . ILE A 1 84 ? 0.942 4.336 12.734 1.00 95.31 84 ILE A N 1
ATOM 684 C CA . ILE A 1 84 ? 1.937 3.375 12.238 1.00 95.31 84 ILE A CA 1
ATOM 685 C C . ILE A 1 84 ? 1.723 3.123 10.742 1.00 95.31 84 ILE A C 1
ATOM 687 O O . ILE A 1 84 ? 2.688 3.179 9.983 1.00 95.31 84 ILE A O 1
ATOM 691 N N . ALA A 1 85 ? 0.479 2.905 10.306 1.00 94.75 85 ALA A N 1
ATOM 692 C CA . ALA A 1 85 ? 0.148 2.718 8.895 1.00 94.75 85 ALA A CA 1
ATOM 693 C C . ALA A 1 85 ? 0.581 3.920 8.042 1.00 94.75 85 ALA A C 1
ATOM 695 O O . ALA A 1 85 ? 1.293 3.745 7.055 1.00 94.75 85 ALA A O 1
ATOM 696 N N . ALA A 1 86 ? 0.264 5.148 8.469 1.00 94.81 86 ALA A N 1
ATOM 697 C CA . ALA A 1 86 ? 0.703 6.364 7.784 1.00 94.81 86 ALA A CA 1
ATOM 698 C C . ALA A 1 86 ? 2.235 6.421 7.624 1.00 94.81 86 ALA A C 1
ATOM 700 O O . ALA A 1 86 ? 2.735 6.719 6.540 1.00 94.81 86 ALA A O 1
ATOM 701 N N . ASN A 1 87 ? 2.990 6.062 8.665 1.00 95.12 87 ASN A N 1
ATOM 702 C CA . ASN A 1 87 ? 4.453 6.018 8.604 1.00 95.12 87 ASN A CA 1
ATOM 703 C C . ASN A 1 87 ? 4.991 4.928 7.661 1.00 95.12 87 ASN A C 1
ATOM 705 O O . ASN A 1 87 ? 6.043 5.121 7.049 1.00 95.12 87 ASN A O 1
ATOM 709 N N . LEU A 1 88 ? 4.300 3.793 7.525 1.00 94.12 88 LEU A N 1
ATOM 710 C CA . LEU A 1 88 ? 4.650 2.764 6.539 1.00 94.12 88 LEU A CA 1
ATOM 711 C C . LEU A 1 88 ? 4.438 3.278 5.109 1.00 94.12 88 LEU A C 1
ATOM 713 O O . LEU A 1 88 ? 5.299 3.073 4.254 1.00 94.12 88 LEU A O 1
ATOM 717 N N . TYR A 1 89 ? 3.352 4.013 4.861 1.00 93.88 89 TYR A N 1
ATOM 718 C CA . TYR A 1 89 ? 3.091 4.627 3.557 1.00 93.88 89 TYR A CA 1
ATOM 719 C C . TYR A 1 89 ? 4.088 5.742 3.208 1.00 93.88 89 TYR A C 1
ATOM 721 O O . TYR A 1 89 ? 4.564 5.796 2.075 1.00 93.88 89 TYR A O 1
ATOM 729 N N . ILE A 1 90 ? 4.495 6.572 4.178 1.00 94.94 90 ILE A N 1
ATOM 730 C CA . ILE A 1 90 ? 5.566 7.574 3.996 1.00 94.94 90 ILE A CA 1
ATOM 731 C C . ILE A 1 90 ? 6.883 6.897 3.592 1.00 94.94 90 ILE A C 1
ATOM 733 O O . ILE A 1 90 ? 7.562 7.341 2.665 1.00 94.94 90 ILE A O 1
ATOM 737 N N . GLN A 1 91 ? 7.241 5.794 4.254 1.00 94.31 91 GLN A N 1
ATOM 738 C CA . GLN A 1 91 ? 8.411 5.001 3.868 1.00 94.31 91 GLN A CA 1
ATOM 739 C C . GLN A 1 91 ? 8.259 4.411 2.460 1.00 94.31 91 GLN A C 1
ATOM 741 O O . GLN A 1 91 ? 9.227 4.402 1.703 1.00 94.31 91 GLN A O 1
ATOM 746 N N . GLY A 1 92 ? 7.050 3.984 2.086 1.00 93.19 92 GLY A N 1
ATOM 747 C CA . GLY A 1 92 ? 6.712 3.560 0.728 1.00 93.19 92 GLY A CA 1
ATOM 748 C C . GLY A 1 92 ? 7.001 4.639 -0.316 1.00 93.19 92 GLY A C 1
ATOM 749 O O . GLY A 1 92 ? 7.706 4.359 -1.283 1.00 93.19 92 GLY A O 1
ATOM 750 N N . ILE A 1 93 ? 6.549 5.881 -0.097 1.00 93.56 93 ILE A N 1
ATOM 751 C CA . ILE A 1 93 ? 6.858 7.015 -0.989 1.00 93.56 93 ILE A CA 1
ATOM 752 C C . ILE A 1 93 ? 8.365 7.179 -1.163 1.00 93.56 93 ILE A C 1
ATOM 754 O O . ILE A 1 93 ? 8.839 7.224 -2.293 1.00 93.56 93 ILE A O 1
ATOM 758 N N . ASN A 1 94 ? 9.121 7.202 -0.062 1.00 94.06 94 ASN A N 1
ATOM 759 C CA . ASN A 1 94 ? 10.575 7.362 -0.121 1.00 94.06 94 ASN A CA 1
ATOM 760 C C . ASN A 1 94 ? 11.251 6.242 -0.929 1.00 94.06 94 ASN A C 1
ATOM 762 O O . ASN A 1 94 ? 12.224 6.494 -1.641 1.00 94.06 94 ASN A O 1
ATOM 766 N N . THR A 1 95 ? 10.755 5.009 -0.823 1.00 95.00 95 THR A N 1
ATOM 767 C CA . THR A 1 95 ? 11.246 3.870 -1.609 1.00 95.00 95 THR A CA 1
ATOM 768 C C . THR A 1 95 ? 10.924 4.033 -3.092 1.00 95.00 95 THR A C 1
ATOM 770 O O . THR A 1 95 ? 11.813 3.860 -3.922 1.00 95.00 95 THR A O 1
ATOM 773 N N . TYR A 1 96 ? 9.695 4.417 -3.442 1.00 94.94 96 TYR A N 1
ATOM 774 C CA . TYR A 1 96 ? 9.313 4.611 -4.841 1.00 94.94 96 TYR A CA 1
ATOM 775 C C . TYR A 1 96 ? 9.989 5.829 -5.477 1.00 94.94 96 TYR A C 1
ATOM 777 O O . TYR A 1 96 ? 10.389 5.752 -6.632 1.00 94.94 96 TYR A O 1
ATOM 785 N N . ASP A 1 97 ? 10.212 6.912 -4.730 1.00 95.44 97 ASP A N 1
ATOM 786 C CA . ASP A 1 97 ? 10.998 8.062 -5.193 1.00 95.44 97 ASP A CA 1
ATOM 787 C C . ASP A 1 97 ? 12.432 7.661 -5.556 1.00 95.44 97 ASP A C 1
ATOM 789 O O . ASP A 1 97 ? 12.967 8.092 -6.578 1.00 95.44 97 ASP A O 1
ATOM 793 N N . LYS A 1 98 ? 13.063 6.807 -4.740 1.00 95.44 98 LYS A N 1
ATOM 794 C CA . LYS A 1 98 ? 14.390 6.253 -5.047 1.00 95.44 98 LYS A CA 1
ATOM 795 C C . LYS A 1 98 ? 14.348 5.345 -6.271 1.00 95.44 98 LYS A C 1
ATOM 797 O O . LYS A 1 98 ? 15.200 5.489 -7.138 1.00 95.44 98 LYS A O 1
ATOM 802 N N . LEU A 1 99 ? 13.346 4.474 -6.367 1.00 95.50 99 LEU A N 1
ATOM 803 C CA . LEU A 1 99 ? 13.187 3.565 -7.500 1.00 95.50 99 LEU A CA 1
ATOM 804 C C . LEU A 1 99 ? 12.974 4.322 -8.817 1.00 95.50 99 LEU A C 1
ATOM 806 O O . LEU A 1 99 ? 13.613 4.002 -9.806 1.00 95.50 99 LEU A O 1
ATOM 810 N N . ILE A 1 100 ? 12.143 5.365 -8.833 1.00 95.81 100 ILE A N 1
ATOM 811 C CA . ILE A 1 100 ? 11.930 6.213 -10.018 1.00 95.81 100 ILE A CA 1
ATOM 812 C C . ILE A 1 100 ? 13.231 6.900 -10.437 1.00 95.81 100 ILE A C 1
ATOM 814 O O . ILE A 1 100 ? 13.540 6.970 -11.626 1.00 95.81 100 ILE A O 1
ATOM 818 N N . LYS A 1 101 ? 14.019 7.394 -9.474 1.00 95.25 101 LYS A N 1
ATOM 819 C CA . LYS A 1 101 ? 15.349 7.951 -9.761 1.00 95.25 101 LYS A CA 1
ATOM 820 C C . LYS A 1 101 ? 16.280 6.899 -10.356 1.00 95.25 101 LYS A C 1
ATOM 822 O O . LYS A 1 101 ? 16.961 7.189 -11.332 1.00 95.25 101 LYS A O 1
ATOM 827 N N . GLU A 1 102 ? 16.274 5.691 -9.807 1.00 96.00 102 GLU A N 1
ATOM 828 C CA . GLU A 1 102 ? 17.099 4.578 -10.274 1.00 96.00 102 GLU A CA 1
ATOM 829 C C . GLU A 1 102 ? 16.681 4.089 -11.669 1.00 96.00 102 GLU A C 1
ATOM 831 O O . GLU A 1 102 ? 17.546 3.806 -12.490 1.00 96.00 102 GLU A O 1
ATOM 836 N N . ILE A 1 103 ? 15.383 4.065 -11.988 1.00 96.00 103 ILE A N 1
ATOM 837 C CA . ILE A 1 103 ? 14.875 3.829 -13.351 1.00 96.00 103 ILE A CA 1
ATOM 838 C C . ILE A 1 103 ? 15.380 4.927 -14.290 1.00 96.00 103 ILE A C 1
ATOM 840 O O . ILE A 1 103 ? 15.749 4.655 -15.431 1.00 96.00 103 ILE A O 1
ATOM 844 N N . ASN A 1 104 ? 15.423 6.175 -13.817 1.00 93.81 104 ASN A N 1
ATOM 845 C CA . ASN A 1 104 ? 15.828 7.310 -14.633 1.00 93.81 104 ASN A CA 1
ATOM 846 C C . ASN A 1 104 ? 17.330 7.458 -14.860 1.00 93.81 104 ASN A C 1
ATOM 848 O O . ASN A 1 104 ? 17.718 8.107 -15.833 1.00 93.81 104 ASN A O 1
ATOM 852 N N . GLN A 1 105 ? 18.146 6.821 -14.027 1.00 94.56 105 GLN A N 1
ATOM 853 C CA . GLN A 1 105 ? 19.595 6.833 -14.125 1.00 94.56 105 GLN A CA 1
ATOM 854 C C . GLN A 1 105 ? 20.095 5.961 -15.287 1.00 94.56 105 GLN A C 1
ATOM 856 O O . GLN A 1 105 ? 19.728 4.793 -15.425 1.00 94.56 105 GLN A O 1
ATOM 861 N N . GLU A 1 106 ? 20.983 6.518 -16.111 1.00 89.81 106 GLU A N 1
ATOM 862 C CA . GLU A 1 106 ? 21.628 5.774 -17.195 1.00 89.81 106 GLU A CA 1
ATOM 863 C C . GLU A 1 106 ? 22.441 4.586 -16.660 1.00 89.81 106 GLU A C 1
ATOM 865 O O . GLU A 1 106 ? 23.094 4.678 -15.620 1.00 89.81 106 GLU A O 1
ATOM 870 N N . ASN A 1 107 ? 22.409 3.464 -17.387 1.00 90.31 107 ASN A N 1
ATOM 871 C CA . ASN A 1 107 ? 23.095 2.208 -17.047 1.00 90.31 107 ASN A CA 1
ATOM 872 C C . ASN A 1 107 ? 22.684 1.569 -15.707 1.00 90.31 107 ASN A C 1
ATOM 874 O O . ASN A 1 107 ? 23.330 0.626 -15.247 1.00 90.31 107 ASN A O 1
ATOM 878 N N . SER A 1 108 ? 21.600 2.037 -15.088 1.00 94.06 108 SER A N 1
ATOM 879 C CA . SER A 1 108 ? 21.013 1.374 -13.929 1.00 94.06 108 SER A CA 1
ATOM 880 C C . SER A 1 108 ? 20.482 -0.020 -14.297 1.00 94.06 108 SER A C 1
ATOM 882 O O . SER A 1 108 ? 19.919 -0.181 -15.391 1.00 94.06 108 SER A O 1
ATOM 884 N N . PRO A 1 109 ? 20.563 -1.016 -13.391 1.00 92.81 109 PRO A N 1
ATOM 885 C CA . PRO A 1 109 ? 19.981 -2.340 -13.603 1.00 92.81 109 PRO A CA 1
ATOM 886 C C . PRO A 1 109 ? 18.495 -2.311 -13.968 1.00 92.81 109 PRO A C 1
ATOM 888 O O . PRO A 1 109 ? 18.033 -3.216 -14.652 1.00 92.81 109 PRO A O 1
ATOM 891 N N . VAL A 1 110 ? 17.755 -1.278 -13.552 1.00 94.31 110 VAL A N 1
ATOM 892 C CA . VAL A 1 110 ? 16.312 -1.109 -13.810 1.00 94.31 110 VAL A CA 1
ATOM 893 C C . VAL A 1 110 ? 16.002 -0.017 -14.839 1.00 94.31 110 VAL A C 1
ATOM 895 O O . VAL A 1 110 ? 14.843 0.320 -15.051 1.00 94.31 110 VAL A O 1
ATOM 898 N N . SER A 1 111 ? 17.010 0.524 -15.531 1.00 94.00 111 SER A N 1
ATOM 899 C CA . SER A 1 111 ? 16.808 1.561 -16.562 1.00 94.00 111 SER A CA 1
ATOM 900 C C . SER A 1 111 ? 15.907 1.111 -17.723 1.00 94.00 111 SER A C 1
ATOM 902 O O . SER A 1 111 ? 15.196 1.920 -18.318 1.00 94.00 111 SER A O 1
ATOM 904 N N . HIS A 1 112 ? 15.870 -0.194 -18.008 1.00 93.94 112 HIS A N 1
ATOM 905 C CA . HIS A 1 112 ? 14.996 -0.796 -19.017 1.00 93.94 112 HIS A CA 1
ATOM 906 C C . HIS A 1 112 ? 13.495 -0.720 -18.663 1.00 93.94 112 HIS A C 1
ATOM 908 O O . HIS A 1 112 ? 12.651 -0.853 -19.548 1.00 93.94 112 HIS A O 1
ATOM 914 N N . TRP A 1 113 ? 13.132 -0.419 -17.410 1.00 95.25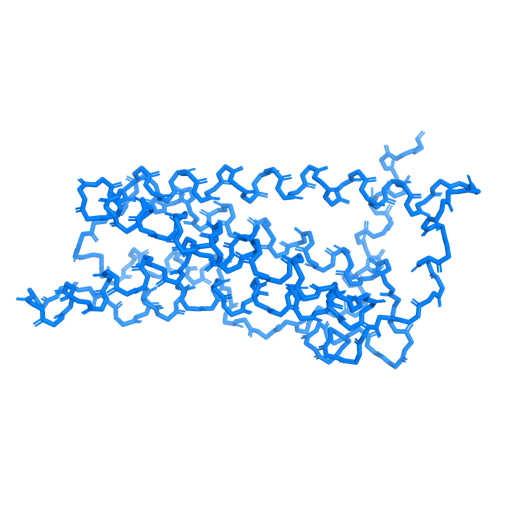 113 TRP A N 1
ATOM 915 C CA . TRP A 1 113 ? 11.731 -0.287 -16.977 1.00 95.25 113 TRP A CA 1
ATOM 916 C C . TRP A 1 113 ? 11.005 0.919 -17.589 1.00 95.25 113 TRP A C 1
ATOM 918 O O . TRP A 1 113 ? 9.777 0.974 -17.553 1.00 95.25 113 TRP A O 1
ATOM 928 N N . LYS A 1 114 ? 11.747 1.851 -18.204 1.00 93.56 114 LYS A N 1
ATOM 929 C CA . LYS A 1 114 ? 11.187 2.945 -19.015 1.00 93.56 114 LYS A CA 1
ATOM 930 C C . LYS A 1 114 ? 10.475 2.466 -20.276 1.00 93.56 114 LYS A C 1
ATOM 932 O O . LYS A 1 114 ? 9.669 3.194 -20.840 1.00 93.56 114 LYS A O 1
ATOM 937 N N . THR A 1 115 ? 10.830 1.289 -20.782 1.00 93.50 115 THR A N 1
ATOM 938 C CA . THR A 1 115 ? 10.318 0.771 -22.060 1.00 93.50 115 THR A CA 1
ATOM 939 C C . THR A 1 115 ? 9.681 -0.604 -21.919 1.00 93.50 115 THR A C 1
ATOM 941 O O . THR A 1 115 ? 8.878 -1.003 -22.763 1.00 93.50 115 THR A O 1
ATOM 944 N N . GLU A 1 116 ? 9.995 -1.327 -20.846 1.00 95.06 116 GLU A N 1
ATOM 945 C CA . GLU A 1 116 ? 9.362 -2.596 -20.523 1.00 95.06 116 GLU A CA 1
ATOM 946 C C . GLU A 1 116 ? 7.893 -2.405 -20.134 1.00 95.06 116 GLU A C 1
ATOM 948 O O . GLU A 1 116 ? 7.535 -1.516 -19.359 1.00 95.06 116 GLU A O 1
ATOM 953 N N . LYS A 1 117 ? 7.027 -3.269 -20.671 1.00 95.75 117 LYS A N 1
ATOM 954 C CA . LYS A 1 117 ? 5.588 -3.225 -20.405 1.00 95.75 117 LYS A CA 1
ATOM 955 C C . LYS A 1 117 ? 5.289 -3.664 -18.978 1.00 95.75 117 LYS A C 1
ATOM 957 O O . LYS A 1 117 ? 5.751 -4.713 -18.539 1.00 95.75 117 LYS A O 1
ATOM 962 N N . ALA A 1 118 ? 4.420 -2.921 -18.299 1.00 95.19 118 ALA A N 1
ATOM 963 C CA . ALA A 1 118 ? 3.904 -3.350 -17.009 1.00 95.19 118 ALA A CA 1
ATOM 964 C C . ALA A 1 118 ? 3.040 -4.625 -17.132 1.00 95.19 118 ALA A C 1
ATOM 966 O O . ALA A 1 118 ? 2.419 -4.865 -18.185 1.00 95.19 118 ALA A O 1
ATOM 967 N N . PRO A 1 119 ? 2.942 -5.425 -16.052 1.00 94.50 119 PRO A N 1
ATOM 968 C CA . PRO A 1 119 ? 2.055 -6.578 -15.986 1.00 94.50 119 PRO A CA 1
ATOM 969 C C . PRO A 1 119 ? 0.626 -6.218 -16.388 1.00 94.50 119 PRO A C 1
ATOM 971 O O . PRO A 1 119 ? 0.137 -5.112 -16.139 1.00 94.50 119 PRO A O 1
ATOM 974 N N . GLU A 1 120 ? -0.070 -7.159 -17.023 1.00 92.06 120 GLU A N 1
ATOM 975 C CA . GLU A 1 120 ? -1.423 -6.917 -17.529 1.00 92.06 120 GLU A CA 1
ATOM 976 C C . GLU A 1 120 ? -2.394 -6.518 -16.413 1.00 92.06 120 GLU A C 1
ATOM 978 O O . GLU A 1 120 ? -3.215 -5.621 -16.615 1.00 92.06 120 GLU A O 1
ATOM 983 N N . ILE A 1 121 ? -2.263 -7.131 -15.231 1.00 90.25 121 ILE A N 1
ATOM 984 C CA . ILE A 1 121 ? -3.078 -6.795 -14.062 1.00 90.25 121 ILE A CA 1
ATOM 985 C C . ILE A 1 121 ? -2.938 -5.316 -13.691 1.00 90.25 121 ILE A C 1
ATOM 987 O O . ILE A 1 121 ? -3.947 -4.640 -13.515 1.00 90.25 121 ILE A O 1
ATOM 991 N N . SER A 1 122 ? -1.715 -4.787 -13.655 1.00 90.12 122 SER A N 1
ATOM 992 C CA . SER A 1 122 ? -1.431 -3.399 -13.284 1.00 90.12 122 SER A CA 1
ATOM 993 C C . SER A 1 122 ? -1.855 -2.433 -14.380 1.00 90.12 122 SER A C 1
ATOM 995 O O . SER A 1 122 ? -2.437 -1.398 -14.080 1.00 90.12 122 SER A O 1
ATOM 997 N N . ARG A 1 123 ? -1.627 -2.775 -15.656 1.00 91.00 123 ARG A N 1
ATOM 998 C CA . ARG A 1 123 ? -2.076 -1.945 -16.787 1.00 91.00 123 ARG A CA 1
ATOM 999 C C . ARG A 1 123 ? -3.592 -1.816 -16.826 1.00 91.00 123 ARG A C 1
ATOM 1001 O O . ARG A 1 123 ? -4.090 -0.723 -17.069 1.00 91.00 123 ARG A O 1
ATOM 1008 N N . LYS A 1 124 ? -4.321 -2.905 -16.565 1.00 90.00 124 LYS A N 1
ATOM 1009 C CA . LYS A 1 124 ? -5.787 -2.887 -16.457 1.00 90.00 124 LYS A CA 1
ATOM 1010 C C . LYS A 1 124 ? -6.250 -2.125 -15.224 1.00 90.00 124 LYS A C 1
ATOM 1012 O O . LYS A 1 124 ? -7.155 -1.309 -15.335 1.00 90.00 124 LYS A O 1
ATOM 1017 N N . TYR A 1 125 ? -5.626 -2.382 -14.077 1.00 87.06 125 TYR A N 1
ATOM 1018 C CA . TYR A 1 125 ? -5.974 -1.729 -12.821 1.00 87.06 125 TYR A CA 1
ATOM 1019 C C . TYR A 1 125 ? -5.794 -0.211 -12.923 1.00 87.06 125 TYR A C 1
ATOM 1021 O O . TYR A 1 125 ? -6.743 0.525 -12.689 1.00 87.06 125 TYR A O 1
ATOM 1029 N N . TYR A 1 126 ? -4.626 0.246 -13.376 1.00 87.81 126 TYR A N 1
ATOM 1030 C CA . TYR A 1 126 ? -4.290 1.667 -13.481 1.00 87.81 126 TYR A CA 1
ATOM 1031 C C . TYR A 1 126 ? -4.703 2.342 -14.795 1.00 87.81 126 TYR A C 1
ATOM 1033 O O . TYR A 1 126 ? -4.445 3.528 -14.983 1.00 87.81 126 TYR A O 1
ATOM 1041 N N . ASN A 1 127 ? -5.322 1.599 -15.717 1.00 88.88 127 ASN A N 1
ATOM 1042 C CA . ASN A 1 127 ? -5.665 2.059 -17.064 1.00 88.88 127 ASN A CA 1
ATOM 1043 C C . ASN A 1 127 ? -4.478 2.674 -17.843 1.00 88.88 127 ASN A C 1
ATOM 1045 O O . ASN A 1 127 ? -4.620 3.692 -18.513 1.00 88.88 127 ASN A O 1
ATOM 1049 N N . LEU A 1 128 ? -3.304 2.036 -17.795 1.00 88.00 128 LEU A N 1
ATOM 1050 C CA . LEU A 1 128 ? -2.065 2.539 -18.423 1.00 88.00 128 LEU A CA 1
ATOM 1051 C C . LEU A 1 128 ? -2.013 2.342 -19.952 1.00 88.00 128 LEU A C 1
ATOM 1053 O O . LEU A 1 128 ? -0.973 2.534 -20.578 1.00 88.00 128 LEU A O 1
ATOM 1057 N N . GLY A 1 129 ? -3.100 1.863 -20.557 1.00 89.44 129 GLY A N 1
ATOM 1058 C CA . GLY A 1 129 ? -3.143 1.527 -21.975 1.00 89.44 129 GLY A CA 1
ATOM 1059 C C . GLY A 1 129 ? -2.355 0.256 -22.360 1.00 89.44 129 GLY A C 1
ATOM 1060 O O . GLY A 1 129 ? -1.792 -0.465 -21.524 1.00 89.44 129 GLY A O 1
ATOM 1061 N N . PRO A 1 130 ? -2.323 -0.082 -23.662 1.00 89.88 130 PRO A N 1
ATOM 1062 C CA . PRO A 1 130 ? -1.692 -1.308 -24.166 1.00 89.88 130 PRO A CA 1
ATOM 1063 C C . PRO A 1 130 ? -0.156 -1.298 -24.089 1.00 89.88 130 PRO A C 1
ATOM 1065 O O . PRO A 1 130 ? 0.465 -2.366 -24.124 1.00 89.88 130 PRO A O 1
ATOM 1068 N N . ASN A 1 131 ? 0.445 -0.111 -23.980 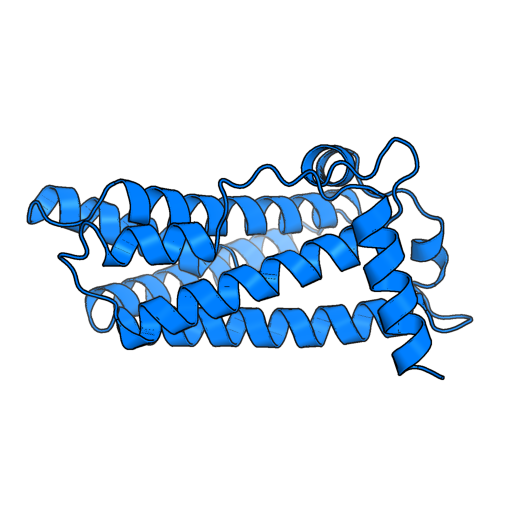1.00 91.69 131 ASN A N 1
ATOM 1069 C CA . ASN A 1 131 ? 1.893 0.100 -23.946 1.00 91.69 131 ASN A CA 1
ATOM 1070 C C . ASN A 1 131 ? 2.379 0.744 -22.638 1.00 91.69 131 ASN A C 1
ATOM 1072 O O . ASN A 1 131 ? 3.528 1.164 -22.586 1.00 91.69 131 ASN A O 1
ATOM 1076 N N . GLY A 1 132 ? 1.534 0.796 -21.601 1.00 92.69 132 GLY A N 1
ATOM 1077 C CA . GLY A 1 132 ? 1.928 1.283 -20.282 1.00 92.69 132 GLY A CA 1
ATOM 1078 C C . GLY A 1 132 ? 3.155 0.552 -19.744 1.00 92.69 132 GLY A C 1
ATOM 1079 O O . GLY A 1 132 ? 3.230 -0.683 -19.786 1.00 92.69 132 GLY A O 1
ATOM 1080 N N . THR A 1 133 ? 4.118 1.321 -19.264 1.00 95.81 133 THR A N 1
ATOM 1081 C CA . THR A 1 133 ? 5.449 0.853 -18.878 1.00 95.81 133 THR A CA 1
ATOM 1082 C C . THR A 1 133 ? 5.521 0.509 -17.393 1.00 95.81 133 THR A C 1
ATOM 1084 O O . THR A 1 133 ? 4.630 0.846 -16.605 1.00 95.81 133 THR A O 1
ATOM 1087 N N . LEU A 1 134 ? 6.589 -0.173 -16.983 1.00 95.69 134 LEU A N 1
ATOM 1088 C CA . LEU A 1 134 ? 6.884 -0.395 -15.568 1.00 95.69 134 LEU A CA 1
ATOM 1089 C C . LEU A 1 134 ? 7.120 0.914 -14.813 1.00 95.69 134 LEU A C 1
ATOM 1091 O O . LEU A 1 134 ? 6.708 1.025 -13.660 1.00 95.69 134 LEU A O 1
ATOM 1095 N N . GLU A 1 135 ? 7.720 1.915 -15.456 1.00 95.25 135 GLU A N 1
ATOM 1096 C CA . GLU A 1 135 ? 7.835 3.258 -14.888 1.00 95.25 135 GLU A CA 1
ATOM 1097 C C . GLU A 1 135 ? 6.453 3.870 -14.603 1.00 95.25 135 GLU A C 1
ATOM 1099 O O . GLU A 1 135 ? 6.211 4.322 -13.481 1.00 95.25 135 GLU A O 1
ATOM 1104 N N . ASP A 1 136 ? 5.523 3.807 -15.564 1.00 94.31 136 ASP A N 1
ATOM 1105 C CA . ASP A 1 136 ? 4.147 4.298 -15.393 1.00 94.31 136 ASP A CA 1
ATOM 1106 C C . ASP A 1 136 ? 3.458 3.623 -14.198 1.00 94.31 136 ASP A C 1
ATOM 1108 O O . ASP A 1 136 ? 2.857 4.289 -13.352 1.00 94.31 136 ASP A O 1
ATOM 1112 N N . MET A 1 137 ? 3.615 2.300 -14.077 1.00 94.12 137 MET A N 1
ATOM 1113 C CA . MET A 1 137 ? 3.106 1.531 -12.941 1.00 94.12 137 MET A CA 1
ATOM 1114 C C . MET A 1 137 ? 3.687 2.023 -11.609 1.00 94.12 137 MET A C 1
ATOM 1116 O O . MET A 1 137 ? 2.938 2.213 -10.650 1.00 94.12 137 MET A O 1
ATOM 1120 N N . VAL A 1 138 ? 5.004 2.232 -11.521 1.00 95.00 138 VAL A N 1
ATOM 1121 C CA . VAL A 1 138 ? 5.662 2.695 -10.286 1.00 95.00 138 VAL A CA 1
ATOM 1122 C C . VAL A 1 138 ? 5.174 4.093 -9.895 1.00 95.00 138 VAL A C 1
ATOM 1124 O O . VAL A 1 138 ? 4.919 4.336 -8.712 1.00 95.00 138 VAL A O 1
ATOM 1127 N N . PHE A 1 139 ? 4.971 4.995 -10.860 1.00 93.62 139 PHE A N 1
ATOM 1128 C CA . PHE A 1 139 ? 4.370 6.307 -10.602 1.00 93.62 139 PHE A CA 1
ATOM 1129 C C . PHE A 1 139 ? 2.948 6.192 -10.038 1.00 93.62 139 PHE A C 1
ATOM 1131 O O . PHE A 1 139 ? 2.631 6.866 -9.052 1.00 93.62 139 PHE A O 1
ATOM 1138 N N . SER A 1 140 ? 2.104 5.324 -10.604 1.00 91.62 140 SER A N 1
ATOM 1139 C CA . SER A 1 140 ? 0.745 5.090 -10.095 1.00 91.62 140 SER A CA 1
ATOM 1140 C C . SER A 1 140 ? 0.753 4.514 -8.676 1.00 91.62 140 SER A C 1
ATOM 1142 O O . SER A 1 140 ? 0.071 5.032 -7.794 1.00 91.62 140 SER A O 1
ATOM 1144 N N . ILE A 1 141 ? 1.594 3.511 -8.414 1.00 92.50 141 ILE A N 1
ATOM 1145 C CA . ILE A 1 141 ? 1.745 2.901 -7.085 1.00 92.50 141 ILE A CA 1
ATOM 1146 C C . ILE A 1 141 ? 2.202 3.932 -6.048 1.00 92.50 141 ILE A C 1
ATOM 1148 O O . ILE A 1 141 ? 1.684 3.960 -4.928 1.00 92.50 141 ILE A O 1
ATOM 1152 N N . ARG A 1 142 ? 3.169 4.787 -6.404 1.00 92.75 142 ARG A N 1
ATOM 1153 C CA . ARG A 1 142 ? 3.640 5.882 -5.548 1.00 92.75 142 ARG A CA 1
ATOM 1154 C C . ARG A 1 142 ? 2.500 6.840 -5.218 1.00 92.75 142 ARG A C 1
ATOM 1156 O O . ARG A 1 142 ? 2.379 7.263 -4.068 1.00 92.75 142 ARG A O 1
ATOM 1163 N N . LYS A 1 143 ? 1.675 7.183 -6.211 1.00 88.88 143 LYS A N 1
ATOM 1164 C CA . LYS A 1 143 ? 0.545 8.095 -6.032 1.00 88.88 143 LYS A CA 1
ATOM 1165 C C . LYS A 1 143 ? -0.481 7.542 -5.048 1.00 88.88 143 LYS A C 1
ATOM 1167 O O . LYS A 1 143 ? -0.930 8.289 -4.181 1.00 88.88 143 LYS A O 1
ATOM 1172 N N . ASP A 1 144 ? -0.778 6.248 -5.123 1.00 89.31 144 ASP A N 1
ATOM 1173 C CA . ASP A 1 144 ? -1.692 5.583 -4.189 1.00 89.31 144 ASP A CA 1
ATOM 1174 C C . ASP A 1 144 ? -1.263 5.787 -2.726 1.00 89.31 144 ASP A C 1
ATOM 1176 O O . ASP A 1 144 ? -2.097 6.050 -1.858 1.00 89.31 144 ASP A O 1
ATOM 1180 N N . GLN A 1 145 ? 0.048 5.762 -2.452 1.00 90.56 145 GLN A N 1
ATOM 1181 C CA . GLN A 1 145 ? 0.565 5.967 -1.095 1.00 90.56 145 GLN A CA 1
ATOM 1182 C C . GLN A 1 145 ? 0.189 7.352 -0.535 1.00 90.56 145 GLN A C 1
ATOM 1184 O O . GLN A 1 145 ? -0.087 7.464 0.655 1.00 90.56 145 GLN A O 1
ATOM 1189 N N . GLU A 1 146 ? 0.142 8.410 -1.358 1.00 89.88 146 GLU A N 1
ATOM 1190 C CA . GLU A 1 146 ? -0.208 9.767 -0.900 1.00 89.88 146 GLU A CA 1
ATOM 1191 C C . GLU A 1 146 ? -1.628 9.831 -0.328 1.00 89.88 146 GLU A C 1
ATOM 1193 O O . GLU A 1 146 ? -1.869 10.516 0.672 1.00 89.88 146 GLU A O 1
ATOM 1198 N N . PHE A 1 147 ? -2.562 9.104 -0.944 1.00 87.88 147 PHE A N 1
ATOM 1199 C CA . PHE A 1 147 ? -3.938 9.013 -0.467 1.00 87.88 147 PHE A CA 1
ATOM 1200 C C . PHE A 1 147 ? -4.003 8.267 0.865 1.00 87.88 147 PHE A C 1
ATOM 1202 O O . PHE A 1 147 ? -4.601 8.767 1.822 1.00 87.88 147 PHE A O 1
ATOM 1209 N N . PHE A 1 148 ? -3.311 7.130 0.977 1.00 89.81 148 PHE A N 1
ATOM 1210 C CA . PHE A 1 148 ? -3.311 6.337 2.207 1.00 89.81 148 PHE A CA 1
ATOM 1211 C C . PHE A 1 148 ? -2.596 7.013 3.377 1.00 89.81 148 PHE A C 1
ATOM 1213 O O . PHE A 1 148 ? -2.993 6.795 4.522 1.00 89.81 148 PHE A O 1
ATOM 1220 N N . ILE A 1 149 ? -1.604 7.877 3.122 1.00 92.38 149 ILE A N 1
ATOM 1221 C CA . ILE A 1 149 ? -1.000 8.725 4.160 1.00 92.38 149 ILE A CA 1
ATOM 1222 C C . ILE A 1 149 ? -2.051 9.658 4.746 1.00 92.38 149 ILE A C 1
ATOM 1224 O O . ILE A 1 149 ? -2.252 9.642 5.957 1.00 92.38 149 ILE A O 1
ATOM 1228 N N . LYS A 1 150 ? -2.742 10.441 3.908 1.00 91.50 150 LYS A N 1
ATOM 1229 C CA . LYS A 1 150 ? -3.756 11.400 4.379 1.00 91.50 150 LYS A CA 1
ATOM 1230 C C . LYS A 1 150 ? -4.885 10.691 5.117 1.00 91.50 150 LYS A C 1
ATOM 1232 O O . LYS A 1 150 ? -5.267 11.108 6.208 1.00 91.50 150 LYS A O 1
ATOM 1237 N N . PHE A 1 151 ? -5.356 9.582 4.552 1.00 91.12 151 PHE A N 1
ATOM 1238 C CA . PHE A 1 151 ? -6.382 8.741 5.152 1.00 91.12 151 PHE A CA 1
ATOM 1239 C C . PHE A 1 151 ? -5.978 8.243 6.549 1.00 91.12 151 PHE A C 1
ATOM 1241 O O . PHE A 1 151 ? -6.699 8.463 7.523 1.00 91.12 151 PHE A O 1
ATOM 1248 N N . ASN A 1 152 ? -4.794 7.640 6.683 1.00 92.81 152 ASN A N 1
ATOM 1249 C CA . ASN A 1 152 ? -4.340 7.092 7.959 1.00 92.81 152 ASN A CA 1
ATOM 1250 C C . ASN A 1 152 ? -3.877 8.166 8.958 1.00 92.81 152 ASN A C 1
ATOM 1252 O O . ASN A 1 152 ? -4.017 7.968 10.163 1.00 92.81 152 ASN A O 1
ATOM 1256 N N . GLN A 1 153 ? -3.392 9.327 8.509 1.00 93.75 153 GLN A N 1
ATOM 1257 C CA . GLN A 1 153 ? -3.144 10.477 9.390 1.00 93.75 153 GLN A CA 1
ATOM 1258 C C . GLN A 1 153 ? -4.451 10.993 9.995 1.00 93.75 153 GLN A C 1
ATOM 1260 O O . GLN A 1 153 ? -4.543 11.142 11.215 1.00 93.75 153 GLN A O 1
ATOM 1265 N N . TYR A 1 154 ? -5.486 11.164 9.166 1.00 91.44 154 TYR A N 1
ATOM 1266 C CA . TYR A 1 154 ? -6.804 11.590 9.625 1.00 91.44 154 TYR A CA 1
ATOM 1267 C C . TYR A 1 154 ? -7.376 10.626 10.670 1.00 91.44 154 TYR A C 1
ATOM 1269 O O . TYR A 1 154 ? -7.802 11.068 11.739 1.00 91.44 154 TYR A O 1
ATOM 1277 N N . LEU A 1 155 ? -7.327 9.315 10.412 1.00 90.81 155 LEU A N 1
ATOM 1278 C CA . LEU A 1 155 ? -7.755 8.308 11.386 1.00 90.81 155 LEU A CA 1
ATOM 1279 C C . LEU A 1 155 ? -6.845 8.288 12.627 1.00 90.81 155 LEU A C 1
ATOM 1281 O O . LEU A 1 155 ? -7.330 8.187 13.750 1.00 90.81 155 LEU A O 1
ATOM 1285 N N . GLY A 1 156 ? -5.536 8.475 12.480 1.00 92.69 156 GLY A N 1
ATOM 1286 C CA . GLY A 1 156 ? -4.606 8.552 13.610 1.00 92.69 156 GLY A CA 1
ATOM 1287 C C . GLY A 1 156 ? -4.944 9.657 14.618 1.00 92.69 156 GLY A C 1
ATOM 1288 O O . GLY A 1 156 ? -4.671 9.521 15.814 1.00 92.69 156 GLY A O 1
ATOM 1289 N N . GLU A 1 157 ? -5.567 10.738 14.163 1.00 91.31 157 GLU A N 1
ATOM 1290 C CA . GLU A 1 157 ? -6.006 11.855 15.002 1.00 91.31 157 GLU A CA 1
ATOM 1291 C C . GLU A 1 157 ? -7.456 11.688 15.473 1.00 91.31 157 GLU A C 1
ATOM 1293 O O . GLU A 1 157 ? -7.759 11.832 16.666 1.00 91.31 157 GLU A O 1
ATOM 1298 N N . ASN A 1 158 ? -8.345 11.322 14.549 1.00 87.75 158 ASN A N 1
ATOM 1299 C CA . ASN A 1 158 ? -9.792 11.452 14.704 1.00 87.75 158 ASN A CA 1
ATOM 1300 C C . ASN A 1 158 ? -10.520 10.120 14.914 1.00 87.75 158 ASN A C 1
ATOM 1302 O O . ASN A 1 158 ? -11.721 10.140 15.177 1.00 87.75 158 ASN A O 1
ATOM 1306 N N . PHE A 1 159 ? -9.829 8.975 14.840 1.00 86.62 159 PHE A N 1
ATOM 1307 C CA . PHE A 1 159 ? -10.483 7.671 14.941 1.00 86.62 159 PHE A CA 1
ATOM 1308 C C . PH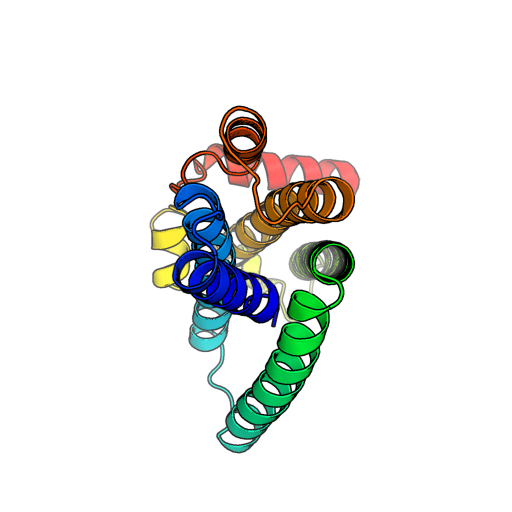E A 1 159 ? -11.291 7.559 16.231 1.00 86.62 159 PHE A C 1
ATOM 1310 O O . PHE A 1 159 ? -10.784 7.761 17.341 1.00 86.62 159 PHE A O 1
ATOM 1317 N N . SER A 1 160 ? -12.553 7.185 16.071 1.00 78.81 160 SER A N 1
ATOM 1318 C CA . SER A 1 160 ? -13.437 6.824 17.164 1.00 78.81 160 SER A CA 1
ATOM 1319 C C . SER A 1 160 ? -14.286 5.627 16.751 1.00 78.81 160 SER A C 1
ATOM 1321 O O . SER A 1 160 ? -14.680 5.488 15.595 1.00 78.81 160 SER A O 1
ATOM 1323 N N . SER A 1 161 ? -14.597 4.752 17.707 1.00 65.94 161 SER A N 1
ATOM 1324 C CA . SER A 1 161 ? -15.374 3.527 17.463 1.00 65.94 161 SER A CA 1
ATOM 1325 C C . SER A 1 161 ? -16.816 3.779 16.992 1.00 65.94 161 SER A C 1
ATOM 1327 O O . SER A 1 161 ? -17.527 2.825 16.697 1.00 65.94 161 SER A O 1
ATOM 1329 N N . GLY A 1 162 ? -17.253 5.043 16.962 1.00 64.94 162 GLY A N 1
ATOM 1330 C CA . GLY A 1 162 ? -18.577 5.484 16.532 1.00 64.94 162 GLY A CA 1
ATOM 1331 C C . GLY A 1 162 ? -18.537 6.551 15.437 1.00 64.94 162 GLY A C 1
ATOM 1332 O O . GLY A 1 162 ? -19.473 7.345 15.362 1.00 64.94 162 GLY A O 1
ATOM 1333 N N . MET A 1 163 ? -17.462 6.618 14.637 1.00 70.38 163 MET A N 1
ATOM 1334 C CA . MET A 1 163 ? -17.397 7.513 13.473 1.00 70.38 163 MET A CA 1
ATOM 1335 C C . MET A 1 163 ? -18.623 7.299 12.577 1.00 70.38 163 MET A C 1
ATOM 1337 O O . MET A 1 163 ? -18.875 6.176 12.149 1.00 70.38 163 MET A O 1
ATOM 1341 N N . LYS A 1 164 ? -19.377 8.373 12.312 1.00 65.50 164 LYS A N 1
ATOM 1342 C CA . LYS A 1 164 ? -20.588 8.401 11.472 1.00 65.50 164 LYS A CA 1
ATOM 1343 C C . LYS A 1 164 ? -20.680 9.735 10.722 1.00 65.50 164 LYS A C 1
ATOM 1345 O O . LYS A 1 164 ? -20.107 10.737 11.160 1.00 65.50 164 LYS A O 1
ATOM 1350 N N . GLY A 1 165 ? -21.449 9.769 9.634 1.00 65.00 165 GLY A N 1
ATOM 1351 C CA . GLY A 1 165 ? -21.849 11.011 8.956 1.00 65.00 165 GLY A CA 1
ATOM 1352 C C . GLY A 1 165 ? -20.662 11.831 8.434 1.00 65.00 165 GLY A C 1
ATOM 1353 O O . GLY A 1 165 ? -19.803 11.299 7.735 1.00 65.00 165 GLY A O 1
ATOM 1354 N N . GLN A 1 166 ? -20.580 13.114 8.811 1.00 60.53 166 GLN A N 1
ATOM 1355 C CA . GLN A 1 166 ? -19.567 14.072 8.323 1.00 60.53 166 GLN A CA 1
ATOM 1356 C C . GLN A 1 166 ? -18.105 13.615 8.487 1.00 60.53 166 GLN A C 1
ATOM 1358 O O . GLN A 1 166 ? -17.237 14.017 7.713 1.00 60.53 166 GLN A O 1
ATOM 1363 N N . GLN A 1 167 ? -17.800 12.778 9.484 1.00 66.94 167 GLN A N 1
ATOM 1364 C CA . GLN A 1 167 ? -16.438 12.265 9.687 1.00 66.94 167 GLN A CA 1
ATOM 1365 C C . GLN A 1 167 ? -16.039 11.249 8.608 1.00 66.94 167 GLN A C 1
ATOM 1367 O O . GLN A 1 167 ? -14.872 11.163 8.237 1.00 66.94 167 GLN A O 1
ATOM 1372 N N . VAL A 1 168 ? -17.012 10.501 8.086 1.00 68.19 168 VAL A N 1
ATOM 1373 C CA . VAL A 1 168 ? -16.819 9.543 6.994 1.00 68.19 168 VAL A CA 1
ATOM 1374 C C . VAL A 1 168 ? -16.891 10.246 5.640 1.00 68.19 168 VAL A C 1
ATOM 1376 O O . VAL A 1 168 ? -16.163 9.874 4.729 1.00 68.19 168 VAL A O 1
ATOM 1379 N N . GLU A 1 169 ? -17.681 11.313 5.501 1.00 71.38 169 GLU A N 1
ATOM 1380 C CA . GLU A 1 169 ? -17.683 12.142 4.284 1.00 71.38 169 GLU A CA 1
ATOM 1381 C C . GLU A 1 169 ? -16.304 12.731 3.977 1.00 71.38 169 GLU A C 1
ATOM 1383 O O . GLU A 1 169 ? -15.850 12.642 2.838 1.00 71.38 169 GLU A O 1
ATOM 1388 N N . LYS A 1 170 ? -15.575 13.207 4.996 1.00 75.19 170 LYS A N 1
ATOM 1389 C CA . LYS A 1 170 ? -14.179 13.648 4.827 1.00 75.19 170 LYS A CA 1
ATOM 1390 C C . LYS A 1 170 ? -13.253 12.542 4.319 1.00 75.19 170 LYS A C 1
ATOM 1392 O O . LYS A 1 170 ? -12.309 12.820 3.592 1.00 75.19 170 LYS A O 1
ATOM 1397 N N . ILE A 1 171 ? -13.522 11.278 4.655 1.00 73.62 171 ILE A N 1
ATOM 1398 C CA . ILE A 1 171 ? -12.748 10.143 4.126 1.00 73.62 171 ILE A CA 1
ATOM 1399 C C . ILE A 1 171 ? -12.964 9.993 2.618 1.00 73.62 171 ILE A C 1
ATOM 1401 O O . ILE A 1 171 ? -12.015 9.681 1.896 1.00 73.62 171 ILE A O 1
ATOM 1405 N N . LYS A 1 172 ? -14.179 10.274 2.129 1.00 72.38 172 LYS A N 1
ATOM 1406 C CA . LYS A 1 172 ? -14.510 10.221 0.696 1.00 72.38 172 LYS A CA 1
ATOM 1407 C C . LYS A 1 172 ? -13.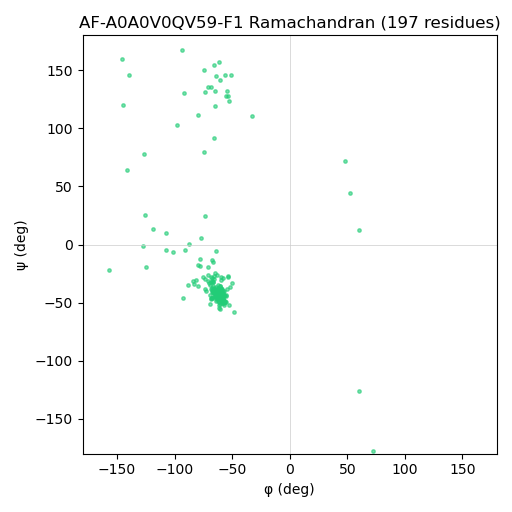709 11.243 -0.115 1.00 72.38 172 LYS A C 1
ATOM 1409 O O . LYS A 1 172 ? -13.445 11.002 -1.287 1.00 72.38 172 LYS A O 1
ATOM 1414 N N . GLU A 1 173 ? -13.279 12.344 0.503 1.00 74.50 173 GLU A N 1
ATOM 1415 C CA . GLU A 1 173 ? -12.386 13.328 -0.128 1.00 74.50 173 GLU A CA 1
ATOM 1416 C C . GLU A 1 173 ? -10.962 12.783 -0.326 1.00 74.50 173 GLU A C 1
ATOM 1418 O O . GLU A 1 173 ? -10.292 13.132 -1.297 1.00 74.50 173 GLU A O 1
ATOM 1423 N N . PHE A 1 174 ? -10.487 11.916 0.577 1.00 71.81 174 PHE A N 1
ATOM 1424 C CA . PHE A 1 174 ? -9.159 11.299 0.474 1.00 71.81 174 PHE A CA 1
ATOM 1425 C C . PHE A 1 174 ? -9.142 10.098 -0.468 1.00 71.81 174 PHE A C 1
ATOM 1427 O O . PHE A 1 174 ? -8.120 9.829 -1.093 1.00 71.81 174 PHE A O 1
ATOM 1434 N N . MET A 1 175 ? -10.263 9.388 -0.559 1.00 67.69 175 MET A N 1
ATOM 1435 C CA . MET A 1 175 ? -10.460 8.249 -1.446 1.00 67.69 175 MET A CA 1
ATOM 1436 C C . MET A 1 175 ? -11.722 8.472 -2.283 1.00 67.69 175 MET A C 1
ATOM 1438 O O . MET A 1 175 ? -12.766 7.880 -1.978 1.00 67.69 175 MET A O 1
ATOM 1442 N N . PRO A 1 176 ? -11.661 9.313 -3.340 1.00 57.53 176 PRO A N 1
ATOM 1443 C CA . PRO A 1 176 ? -12.723 9.316 -4.336 1.00 57.53 176 PRO A CA 1
ATOM 1444 C C . PRO A 1 176 ? -12.871 7.873 -4.814 1.00 57.53 176 PRO A C 1
ATOM 1446 O O . PRO A 1 176 ? -11.857 7.243 -5.112 1.00 57.53 176 PRO A O 1
ATOM 1449 N N . ILE A 1 177 ? -14.104 7.347 -4.783 1.00 52.56 177 ILE A N 1
ATOM 1450 C CA . ILE A 1 177 ? -14.449 5.939 -5.058 1.00 52.56 177 ILE A CA 1
ATOM 1451 C C . ILE A 1 177 ? -13.487 5.382 -6.103 1.00 52.56 177 ILE A C 1
ATOM 1453 O O . ILE A 1 177 ? -13.490 5.846 -7.247 1.00 52.56 177 ILE A O 1
ATOM 1457 N N . PHE A 1 178 ? -12.617 4.473 -5.659 1.00 52.00 178 PHE A N 1
ATOM 1458 C CA . PHE A 1 178 ? -11.389 4.118 -6.353 1.00 52.00 178 PHE A CA 1
ATOM 1459 C C . PHE A 1 178 ? -11.731 3.444 -7.690 1.00 52.00 178 PHE A C 1
ATOM 1461 O O . PHE A 1 178 ? -11.942 2.239 -7.784 1.00 52.00 178 PHE A O 1
ATOM 1468 N N . LYS A 1 179 ? -11.829 4.244 -8.753 1.00 52.69 179 LYS A N 1
ATOM 1469 C CA . LYS A 1 179 ? -11.642 3.798 -10.130 1.00 52.69 179 LYS A CA 1
ATOM 1470 C C . LYS A 1 179 ? -10.205 4.178 -10.464 1.00 52.69 179 LYS A C 1
ATOM 1472 O O . LYS A 1 179 ? -9.973 5.359 -10.719 1.00 52.69 179 LYS A O 1
ATOM 1477 N N . PRO A 1 180 ? -9.241 3.245 -10.470 1.00 49.31 180 PRO A N 1
ATOM 1478 C CA . PRO A 1 180 ? -7.833 3.579 -10.651 1.00 49.31 180 PRO A CA 1
ATOM 1479 C C . PRO A 1 180 ? -7.492 3.959 -12.094 1.00 49.31 180 PRO A C 1
ATOM 1481 O O . PRO A 1 180 ? -6.348 3.839 -12.504 1.00 49.31 180 PRO A O 1
ATOM 1484 N N . ALA A 1 181 ? -8.450 4.436 -12.890 1.00 52.38 181 ALA A N 1
ATOM 1485 C CA . ALA A 1 181 ? -8.147 4.961 -14.204 1.00 52.38 181 ALA A CA 1
ATOM 1486 C C . ALA A 1 181 ? -7.483 6.333 -14.046 1.00 52.38 181 ALA A C 1
ATOM 1488 O O . ALA A 1 181 ? -8.136 7.366 -14.185 1.00 52.38 181 ALA A O 1
ATOM 1489 N N . TYR A 1 182 ? -6.187 6.347 -13.736 1.00 58.22 182 TYR A N 1
ATOM 1490 C CA . TYR A 1 182 ? -5.376 7.532 -13.958 1.00 58.22 182 TYR A CA 1
ATOM 1491 C C . TYR A 1 182 ? -5.338 7.742 -15.477 1.00 58.22 182 TYR A C 1
ATOM 1493 O O . TYR A 1 182 ? -4.906 6.840 -16.197 1.00 58.22 182 TYR A O 1
ATOM 1501 N N . PRO A 1 183 ? -5.829 8.876 -16.005 1.00 57.94 183 PRO A N 1
ATOM 1502 C CA . PRO A 1 183 ? -5.687 9.161 -17.426 1.00 57.94 183 PRO A CA 1
ATOM 1503 C C . PRO A 1 183 ? -4.202 9.118 -17.800 1.00 57.94 183 PRO A C 1
ATOM 1505 O O . PRO A 1 183 ? -3.366 9.539 -16.999 1.00 57.94 183 PRO A O 1
ATOM 1508 N N . GLU A 1 184 ? -3.855 8.670 -19.009 1.00 60.75 184 GLU A N 1
ATOM 1509 C CA . GLU A 1 184 ? -2.456 8.683 -19.476 1.00 60.75 184 GLU A CA 1
ATOM 1510 C C . GLU A 1 184 ? -1.792 10.062 -19.286 1.00 60.75 184 GLU A C 1
ATOM 1512 O O . GLU A 1 184 ? -0.602 10.161 -18.993 1.00 60.75 184 GLU A O 1
ATOM 1517 N N . GLU A 1 185 ? -2.577 11.136 -19.410 1.00 65.44 185 GLU A N 1
ATOM 1518 C CA . GLU A 1 185 ? -2.159 12.522 -19.179 1.00 65.44 185 GLU A CA 1
ATOM 1519 C C . GLU A 1 185 ? -1.645 12.767 -17.754 1.00 65.44 185 GLU A C 1
ATOM 1521 O O . GLU A 1 185 ? -0.650 13.467 -17.576 1.00 65.44 185 GLU A O 1
ATOM 1526 N N . PHE A 1 186 ? -2.264 12.151 -16.742 1.00 69.44 186 PHE A N 1
ATOM 1527 C CA . PHE A 1 186 ? -1.833 12.282 -15.351 1.00 69.44 186 PHE A CA 1
ATOM 1528 C C . PHE A 1 186 ? -0.445 11.675 -15.141 1.00 69.44 186 PHE A C 1
ATOM 1530 O O . PHE A 1 186 ? 0.410 12.284 -14.499 1.00 69.44 186 PHE A O 1
ATOM 1537 N N . VAL A 1 187 ? -0.207 10.482 -15.693 1.00 66.94 187 VAL A N 1
ATOM 1538 C CA . VAL A 1 187 ? 1.086 9.799 -15.558 1.00 66.94 187 VAL A CA 1
ATOM 1539 C C . VAL A 1 187 ? 2.190 10.621 -16.229 1.00 66.94 187 VAL A C 1
ATOM 1541 O O . VAL A 1 187 ? 3.228 10.879 -15.616 1.00 66.94 187 VAL A O 1
ATOM 1544 N N . LYS A 1 188 ? 1.915 11.147 -17.429 1.00 72.00 188 LYS A N 1
ATOM 1545 C CA . LYS A 1 188 ? 2.820 12.053 -18.156 1.00 72.00 188 LYS A CA 1
ATOM 1546 C C . LYS A 1 188 ? 3.109 13.341 -17.376 1.00 72.00 188 LYS A C 1
ATOM 1548 O O . LYS A 1 188 ? 4.249 13.802 -17.349 1.00 72.00 188 LYS A O 1
ATOM 1553 N N . GLU A 1 189 ? 2.115 13.912 -16.693 1.00 77.06 189 GLU A N 1
ATOM 1554 C CA . GLU A 1 189 ? 2.302 15.097 -15.845 1.00 77.06 189 GLU A CA 1
ATOM 1555 C C . GLU A 1 189 ? 3.233 14.814 -14.652 1.00 77.06 189 GLU A C 1
ATOM 1557 O O . GLU A 1 189 ? 4.088 15.638 -14.316 1.00 77.06 189 GLU A O 1
ATOM 1562 N N . GLN A 1 190 ? 3.102 13.647 -14.011 1.00 72.06 190 GLN A N 1
ATOM 1563 C CA . GLN A 1 190 ? 3.981 13.254 -12.902 1.00 72.06 190 GLN A CA 1
ATOM 1564 C C . GLN A 1 190 ? 5.425 13.043 -13.366 1.00 72.06 190 GLN A C 1
ATOM 1566 O O . GLN A 1 190 ? 6.351 13.520 -12.704 1.00 72.06 190 GLN A O 1
ATOM 1571 N N . GLN A 1 191 ? 5.618 12.404 -14.521 1.00 70.88 191 GLN A N 1
ATOM 1572 C CA . GLN A 1 191 ? 6.934 12.253 -15.149 1.00 70.88 191 GLN A CA 1
ATOM 1573 C C . GLN A 1 191 ? 7.582 13.618 -15.415 1.00 70.88 191 GLN A C 1
ATOM 1575 O O . GLN A 1 191 ? 8.731 13.841 -15.029 1.00 70.88 191 GLN A O 1
ATOM 1580 N N . LEU A 1 192 ? 6.829 14.567 -15.982 1.00 75.12 192 LEU A N 1
ATOM 1581 C CA . LEU A 1 192 ? 7.321 15.915 -16.267 1.00 75.12 192 LEU A CA 1
ATOM 1582 C C . LEU A 1 192 ? 7.722 16.670 -14.989 1.00 75.12 192 LEU A C 1
ATOM 1584 O O . LEU A 1 192 ? 8.805 17.252 -14.925 1.00 75.12 192 LEU A O 1
ATOM 1588 N N . LYS A 1 193 ? 6.889 16.621 -13.941 1.00 74.94 193 LYS A N 1
ATOM 1589 C CA . LYS A 1 193 ? 7.203 17.233 -12.635 1.00 74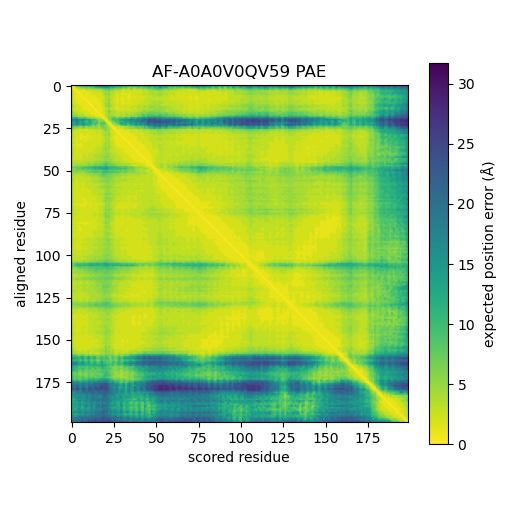.94 193 LYS A CA 1
ATOM 1590 C C . LYS A 1 193 ? 8.456 16.634 -12.001 1.00 74.94 193 LYS A C 1
ATOM 1592 O O . LYS A 1 193 ? 9.208 17.347 -11.337 1.00 74.94 193 LYS A O 1
ATOM 1597 N N . GLN A 1 194 ? 8.689 15.336 -12.185 1.00 68.38 194 GLN A N 1
ATOM 1598 C CA . GLN A 1 194 ? 9.878 14.677 -11.656 1.00 68.38 194 GLN A CA 1
ATOM 1599 C C . GLN A 1 194 ? 11.142 15.048 -12.442 1.00 68.38 194 GLN A C 1
ATOM 1601 O O . GLN A 1 194 ? 12.182 15.273 -11.827 1.00 68.38 194 GLN A O 1
ATOM 1606 N N . GLN A 1 195 ? 11.052 15.179 -13.769 1.00 66.50 195 GLN A N 1
ATOM 1607 C CA . GLN A 1 195 ? 12.149 15.675 -14.608 1.00 66.50 195 GLN A CA 1
ATOM 1608 C C . GLN A 1 195 ? 12.534 17.115 -14.236 1.00 66.50 195 GLN A C 1
ATOM 1610 O O . GLN A 1 195 ? 13.713 17.412 -14.084 1.00 66.50 195 GLN A O 1
ATOM 1615 N N . GLN A 1 196 ? 11.552 17.985 -13.980 1.00 69.94 196 GLN A N 1
ATOM 1616 C CA . GLN A 1 196 ? 11.785 19.367 -13.538 1.00 69.94 196 GLN A CA 1
ATOM 1617 C C . GLN A 1 196 ? 12.429 19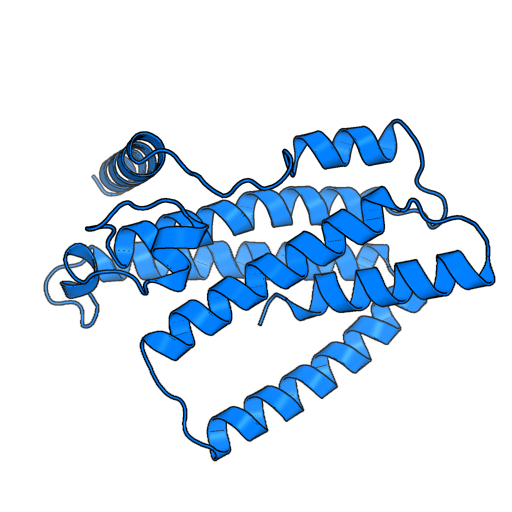.479 -12.148 1.00 69.94 196 GLN A C 1
ATOM 1619 O O . GLN A 1 196 ? 13.097 20.466 -11.879 1.00 69.94 196 GLN A O 1
ATOM 1624 N N . LYS A 1 197 ? 12.235 18.496 -11.256 1.00 65.62 197 LYS A N 1
ATOM 1625 C CA . LYS A 1 197 ? 12.893 18.455 -9.934 1.00 65.62 197 LYS A CA 1
ATOM 1626 C C . LYS A 1 197 ? 14.338 17.951 -9.977 1.00 65.62 197 LYS A C 1
ATOM 1628 O O . LYS A 1 197 ? 15.044 18.090 -8.981 1.00 65.62 197 LYS A O 1
ATOM 1633 N N . ASN A 1 198 ? 14.725 17.287 -11.063 1.00 53.66 198 ASN A N 1
ATOM 1634 C CA . ASN A 1 198 ? 16.043 16.678 -11.229 1.00 53.66 198 ASN A CA 1
ATOM 1635 C C . ASN A 1 198 ? 16.986 17.527 -12.114 1.00 53.66 198 ASN A C 1
ATOM 1637 O O . ASN A 1 198 ? 18.157 17.169 -12.218 1.00 53.66 198 ASN A O 1
ATOM 1641 N N . ASN A 1 199 ? 16.480 18.610 -12.721 1.00 49.53 199 ASN A N 1
ATOM 1642 C CA . ASN A 1 199 ? 17.244 19.658 -13.415 1.00 49.53 199 ASN A CA 1
ATOM 1643 C C . ASN A 1 199 ? 17.494 20.846 -12.480 1.00 49.53 199 ASN A C 1
ATOM 1645 O O . ASN A 1 199 ? 18.548 21.496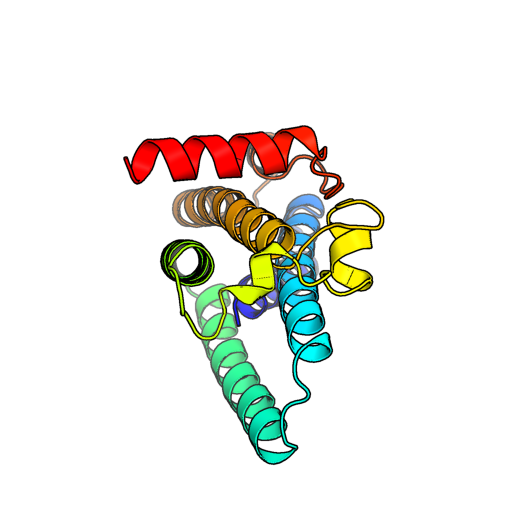 -12.641 1.00 49.53 199 ASN A O 1
#

Organism: Pseudocohnilembus persalinus (NCBI:txid266149)

Solvent-accessible surface area (backbone atoms only — not comparable to full-atom values): 10474 Å² total; per-residue (Å²): 131,78,24,50,57,26,41,44,50,21,52,53,41,49,55,45,28,75,74,67,70,41,48,41,70,66,59,36,50,53,23,40,51,51,16,52,53,40,47,51,54,53,51,41,52,43,74,76,46,82,75,52,71,68,58,51,51,51,49,53,53,52,48,52,52,53,44,54,56,50,40,53,36,40,73,81,39,44,34,56,40,26,43,52,45,18,54,53,29,53,51,46,38,57,51,41,57,50,49,54,48,41,33,69,35,85,92,34,98,48,30,63,30,71,74,37,66,36,46,69,68,48,25,63,51,36,39,41,57,99,73,26,18,36,46,54,50,49,53,52,57,38,53,54,29,57,36,50,26,54,48,20,45,49,36,30,75,66,60,53,77,61,48,54,66,73,68,52,53,58,49,44,73,50,48,59,82,86,66,50,62,49,52,65,66,55,55,53,51,53,52,51,56,52,53,65,75,76,108

Nearest PDB structures (foldseek):
  3vv9-assembly1_A  TM=8.711E-01  e=1.163E-05  Trypanosoma brucei brucei

Sequence (199 aa):
MNGIPGFIAQVNGHLRALALTGIDRDLIYYLQEEAENQRVHLISYLDLKNPSQFFRSMIIFSSSFQGFFYFLINIFMPKLGHKIAANLYIQGINTYDKLIKEINQENSPVSHWKTEKAPEISRKYYNLGPNGTLEDMVFSIRKDQEFFIKFNQYLGENFSSGMKGQQVEKIKEFMPIFKPAYPEEFVKEQQLKQQQKNN

InterPro domains:
  IPR002680 Alternative oxidase [PF01786] (3-156)
  IPR002680 Alternative oxidase [PTHR31803] (3-156)
  IPR038659 Alternative oxidase superfamily [G3DSA:1.20.1260.140] (1-167)

Foldseek 3Di:
DLLLLLVLLLVVLVVLCVVPVARDPLSSVVSVVSNVLVVLVVVQVCVVPPDDPVVVVVVVVVSVVVNVVLNVCCVPPVLVSLVVSLVVLVVVLVVLLVVLVLCVDPPRPNVCQVFAAGDPSQCQQQVCPPRRGSSLSSLLSSVSSVLSNVLSNLCSVPPDSRDDDPSSVVNCVSPVPDSNHPDNVNSVVSVVVSVVVVD

Radius of gyration: 18.02 Å; Cα contacts (8 Å, |Δi|>4): 224; chains: 1; bounding box: 47×41×47 Å

Mean predicted aligned error: 6.58 Å